Protein AF-0000000086521569 (afdb_homodimer)

pLDDT: mean 86.26, std 17.98, range [34.97, 98.69]

Nearest PDB structures (foldseek):
  2wdr-assembly1_D  TM=8.365E-01  e=6.524E-04  Escherichia coli
  2wu5-assembly1_H  TM=8.745E-01  e=1.865E-03  Escherichia coli
  7jz2-assembly1_D  TM=8.367E-01  e=1.669E-03  Escherichia coli K-12
  2ws3-assembly3_D  TM=8.325E-01  e=1.971E-03  Escherichia coli
  2wdq-assembly3_H  TM=8.349E-01  e=2.458E-03  Escherichia coli

Foldseek 3Di:
DPPPPPPPPCCPDPVVVVVVVLVVLLVVLVVVLVVLVVVVVVVVVVCVPPDPVVVLQVLLDPVNLVSQLSNLVSVLSNVLSVVLVVLVVPPDDPVVSVVVNVVSVVVSCVVSVVSNVVSVCSNVVD/DPPPPPPPPCVDDPVVVVVVVLVVLLVVLVVVLVVLVVVVVVVVVVCVPPDPVVVLVVLLDPVNLVSQLSNLVSVLSNVLSVVLVVLVVPPDDPVVSVVVNVVSNVVSCVVSVVSNVVSVCSNVVD

Organism: NCBI:txid111769

Secondary structure (DSSP, 8-state):
------GGG-----HHHHHHHHHHHHHHHHHHHHHHHHHHHHHHHHTTT--HHHHHHHHHSHHHHHHHHHHHHHHHHHHHHHHHHHHHHH--SHHHHHHHHHHHHHHHHHHHHHHHHHHHHHHHH-/-------S-----THHHHHHHHHHHHHHHHHHHHHHH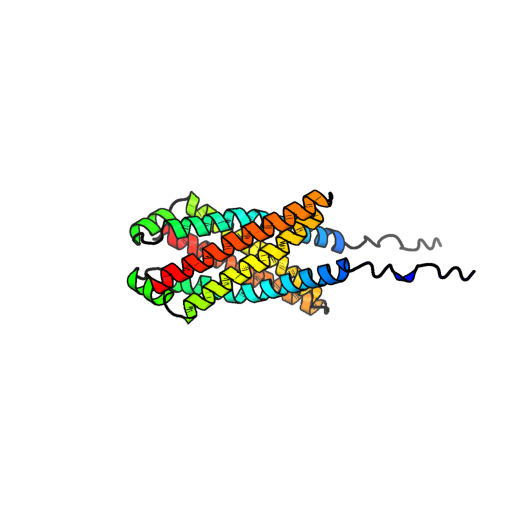HHHHHHHHHTTT--HHHHHHHHHSHHHHHHHHHHHHHHHHHHHHHHHHHHHHH--SHHHHHHHHHHHHHHHHHHHHHHHHHHHHHHHH-

Sequence (252 aa):
MSLLTPFKRASGLGTTSDGVKHWWMQRLTAIALIPLTFWVVFSVASHVGNDYATVAAWFAQPFTTTMLVLFVFTTFLHASQGLTVIIEDYMHHEGYKFTALIGMKLVLVLLGTSSVLSILRVAFTGMSLLTPFKRASGLGTTSDGVKHWWMQRLTAIALIPLTFWVVFSVASHVGNDYATVAAWFAQPFTTTMLVLFVFTTFLHASQGLTVIIEDYMHHEGYKFTALIGMKLVLVLLGTSSVLSILRVAFTG

Structure (mmCIF, N/CA/C/O backbone):
data_AF-0000000086521569-model_v1
#
loop_
_entity.id
_entity.type
_entity.pdbx_description
1 polymer 'Succinate dehydrogenase hydrophobic membrane anchor subunit'
#
loop_
_atom_site.group_PDB
_atom_site.id
_atom_site.type_symbol
_atom_site.label_atom_id
_atom_site.label_alt_id
_atom_site.label_comp_id
_atom_site.label_asym_id
_atom_site.label_entity_id
_atom_site.label_seq_id
_atom_site.pdbx_PDB_ins_code
_atom_site.Cartn_x
_atom_site.Cartn_y
_atom_site.Cartn_z
_atom_site.occupancy
_atom_site.B_iso_or_equiv
_atom_site.auth_seq_id
_atom_site.auth_comp_id
_atom_site.auth_asym_id
_atom_site.auth_atom_id
_atom_site.pdbx_PDB_model_num
ATOM 1 N N . MET A 1 1 ? -34.625 52.938 6.715 1 34.97 1 MET A N 1
ATOM 2 C CA . MET A 1 1 ? -33.781 52.281 5.727 1 34.97 1 MET A CA 1
ATOM 3 C C . MET A 1 1 ? -32.75 51.375 6.41 1 34.97 1 MET A C 1
ATOM 5 O O . MET A 1 1 ? -31.781 51.875 7.004 1 34.97 1 MET A O 1
ATOM 9 N N . SER A 1 2 ? -33.125 50.281 7.164 1 38.91 2 SER A N 1
ATOM 10 C CA . SER A 1 2 ? -32.406 49.344 8.016 1 38.91 2 SER A CA 1
ATOM 11 C C . SER A 1 2 ? -31.344 48.594 7.223 1 38.91 2 SER A C 1
ATOM 13 O O . SER A 1 2 ? -31.625 48.031 6.168 1 38.91 2 SER A O 1
ATOM 15 N N . LEU A 1 3 ? -30.125 49.125 7.176 1 41.06 3 LEU A N 1
ATOM 16 C CA . LEU A 1 3 ? -28.875 48.562 6.672 1 41.06 3 LEU A CA 1
ATOM 17 C C . LEU A 1 3 ? -28.625 47.156 7.242 1 41.06 3 LEU A C 1
ATOM 19 O O . LEU A 1 3 ? -28.188 47.031 8.383 1 41.06 3 LEU A O 1
ATOM 23 N N . LEU A 1 4 ? -29.641 46.25 7.234 1 42.94 4 LEU A N 1
ATOM 24 C CA . LEU A 1 4 ? -29.297 44.875 7.516 1 42.94 4 LEU A CA 1
ATOM 25 C C . LEU A 1 4 ? -28.078 44.438 6.688 1 42.94 4 LEU A C 1
ATOM 27 O O . LEU A 1 4 ? -28.094 44.562 5.461 1 42.94 4 LEU A O 1
ATOM 31 N N . THR A 1 5 ? -26.875 44.812 7.184 1 38.41 5 THR A N 1
ATOM 32 C CA . THR A 1 5 ? -25.609 44.344 6.629 1 38.41 5 THR A CA 1
ATOM 33 C C . THR A 1 5 ? -25.656 42.844 6.344 1 38.41 5 THR A C 1
ATOM 35 O O . THR A 1 5 ? -26.234 42.094 7.117 1 38.41 5 THR A O 1
ATOM 38 N N . PRO A 1 6 ? -25.766 42.406 5.074 1 42.97 6 PRO A N 1
ATOM 39 C CA . PRO A 1 6 ? -25.688 41.031 4.586 1 42.97 6 PRO A CA 1
ATOM 40 C C . PRO A 1 6 ? -24.578 40.219 5.246 1 42.97 6 PRO A C 1
ATOM 42 O O . PRO A 1 6 ? -24.109 39.25 4.68 1 42.97 6 PRO A O 1
ATOM 45 N N . PHE A 1 7 ? -24.203 40.5 6.473 1 40.25 7 PHE A N 1
ATOM 46 C CA . PHE A 1 7 ? -23.125 39.688 7.012 1 40.25 7 PHE A CA 1
ATOM 47 C C . PHE A 1 7 ? -23.484 38.219 6.93 1 40.25 7 PHE A C 1
ATOM 49 O O . PHE A 1 7 ? -22.719 37.344 7.387 1 40.25 7 PHE A O 1
ATOM 56 N N . LYS A 1 8 ? -24.734 37.906 6.883 1 40.41 8 LYS A N 1
ATOM 57 C CA . LYS A 1 8 ? -25.047 36.531 7.191 1 40.41 8 LYS A CA 1
ATOM 58 C C . LYS A 1 8 ? -24.344 35.594 6.23 1 40.41 8 LYS A C 1
ATOM 60 O O . LYS A 1 8 ? -24.125 34.406 6.547 1 40.41 8 LYS A O 1
ATOM 65 N N . ARG A 1 9 ? -24.281 35.906 5.02 1 40.56 9 ARG A N 1
ATOM 66 C CA . ARG A 1 9 ? -24.109 34.781 4.109 1 40.56 9 ARG A CA 1
ATOM 67 C C . ARG A 1 9 ? -22.719 34.156 4.23 1 40.56 9 ARG A C 1
ATOM 69 O O . ARG A 1 9 ? -22.312 33.344 3.393 1 40.56 9 ARG A O 1
ATOM 76 N N . ALA A 1 10 ? -21.844 34.719 5 1 40.28 10 ALA A N 1
ATOM 77 C CA . ALA A 1 10 ? -20.578 34 4.953 1 40.28 10 ALA A CA 1
ATOM 78 C C . ALA A 1 10 ? -20.766 32.562 5.41 1 40.28 10 ALA A C 1
ATOM 80 O O . ALA A 1 10 ? -20.688 32.25 6.602 1 40.28 10 ALA A O 1
ATOM 81 N N . SER A 1 11 ? -21.891 31.922 5.297 1 42.75 11 SER A N 1
ATOM 82 C CA . SER A 1 11 ? -21.922 30.484 5.547 1 42.75 11 SER A CA 1
ATOM 83 C C . SER A 1 11 ? -20.672 29.797 5.008 1 42.75 11 SER A C 1
ATOM 85 O O . SER A 1 11 ? -20.719 29.125 3.975 1 42.75 11 SER A O 1
ATOM 87 N N . GLY A 1 12 ? -19.688 30.453 4.648 1 37.66 12 GLY A N 1
ATOM 88 C CA . GLY A 1 12 ? -18.438 30.156 3.955 1 37.66 12 GLY A CA 1
ATOM 89 C C . GLY A 1 12 ? -17.875 28.781 4.266 1 37.66 12 GLY A C 1
ATOM 90 O O . GLY A 1 12 ? -17.562 28.016 3.355 1 37.66 12 GLY A O 1
ATOM 91 N N . LEU A 1 13 ? -17.031 28.359 5.387 1 41.97 13 LEU A N 1
ATOM 92 C CA . LEU A 1 13 ? -15.812 27.578 5.305 1 41.97 13 LEU A CA 1
ATOM 93 C C . LEU A 1 13 ? -16.109 26.078 5.32 1 41.97 13 LEU A C 1
ATOM 95 O O . LEU A 1 13 ? -16.312 25.5 6.391 1 41.97 13 LEU A O 1
ATOM 99 N N . GLY A 1 14 ? -16.906 25.375 4.754 1 46.91 14 GLY A N 1
ATOM 100 C CA . GLY A 1 14 ? -16.984 24.047 4.176 1 46.91 14 GLY A CA 1
ATOM 101 C C . GLY A 1 14 ? -15.641 23.375 4.004 1 46.91 14 GLY A C 1
ATOM 102 O O . GLY A 1 14 ? -15.562 22.156 3.793 1 46.91 14 GLY A O 1
ATOM 103 N N . THR A 1 15 ? -14.672 24.125 3.641 1 53.38 15 THR A N 1
ATOM 104 C CA . THR A 1 15 ? -13.305 23.656 3.402 1 53.38 15 THR A CA 1
ATOM 105 C C . THR A 1 15 ? -12.75 22.953 4.637 1 53.38 15 THR A C 1
ATOM 107 O O . THR A 1 15 ? -12.094 21.922 4.52 1 53.38 15 THR A O 1
ATOM 110 N N . THR A 1 16 ? -13.195 23.469 5.863 1 61.12 16 THR A N 1
ATOM 111 C CA . THR A 1 16 ? -12.656 22.859 7.074 1 61.12 16 THR A CA 1
ATOM 112 C C . THR A 1 16 ? -13.258 21.484 7.301 1 61.12 16 THR A C 1
ATOM 114 O O . THR A 1 16 ? -12.547 20.531 7.648 1 61.12 16 THR A O 1
ATOM 117 N N . SER A 1 17 ? -14.594 21.391 7.062 1 68.12 17 SER A N 1
ATOM 118 C CA . SER A 1 17 ? -15.234 20.109 7.293 1 68.12 17 SER A CA 1
ATOM 119 C C . SER A 1 17 ? -14.742 19.062 6.293 1 68.12 17 SER A C 1
ATOM 121 O O . SER A 1 17 ? -14.516 17.906 6.656 1 68.12 17 SER A O 1
ATOM 123 N N . ASP A 1 18 ? -14.625 19.531 5.051 1 71.31 18 ASP A N 1
ATOM 124 C CA . ASP A 1 18 ? -14.148 18.625 4.016 1 71.31 18 ASP A CA 1
ATOM 125 C C . ASP A 1 18 ? -12.727 18.156 4.305 1 71.31 18 ASP A C 1
ATOM 127 O O . ASP A 1 18 ? -12.383 17 4.082 1 71.31 18 ASP A O 1
ATOM 131 N N . GLY A 1 19 ? -11.977 19.047 4.828 1 72.5 19 GLY A N 1
ATOM 132 C CA . GLY A 1 19 ? -10.617 18.703 5.199 1 72.5 19 GLY A CA 1
ATOM 133 C C . GLY A 1 19 ? -10.547 17.688 6.316 1 72.5 19 GLY A C 1
ATOM 134 O O . GLY A 1 19 ? -9.789 16.719 6.234 1 72.5 19 GLY A O 1
ATOM 135 N N . VAL A 1 20 ? -11.406 17.953 7.328 1 73.69 20 VAL A N 1
ATOM 136 C CA . VAL A 1 20 ? -11.453 17.031 8.469 1 73.69 20 VAL A CA 1
ATOM 137 C C . VAL A 1 20 ? -11.914 15.656 8.008 1 73.69 20 VAL A C 1
ATOM 139 O O . VAL A 1 20 ? -11.383 14.633 8.445 1 73.69 20 VAL A O 1
ATOM 142 N N . LYS A 1 21 ? -12.789 15.656 7.098 1 78.44 21 LYS A N 1
ATOM 143 C CA . LYS A 1 21 ? -13.297 14.391 6.582 1 78.44 21 LYS A CA 1
ATOM 144 C C . LYS A 1 21 ? -12.219 13.641 5.809 1 78.44 21 LYS A C 1
ATOM 146 O O . LYS A 1 21 ? -12.078 12.422 5.949 1 78.44 21 LYS A O 1
ATOM 151 N N . HIS A 1 22 ? -11.438 14.328 5.086 1 83.31 22 HIS A N 1
ATOM 152 C CA . HIS A 1 22 ? -10.367 13.688 4.332 1 83.31 22 HIS A CA 1
ATOM 153 C C . HIS A 1 22 ? -9.305 13.117 5.262 1 83.31 22 HIS A C 1
ATOM 155 O O . HIS A 1 22 ? -8.828 12 5.055 1 83.31 22 HIS A O 1
ATOM 161 N N . TRP A 1 23 ? -9.125 13.914 6.25 1 85.06 23 TRP A N 1
ATOM 162 C CA . TRP A 1 23 ? -8.117 13.508 7.219 1 85.06 23 TRP A CA 1
ATOM 163 C C . TRP A 1 23 ? -8.523 12.211 7.918 1 85.06 23 TRP A C 1
ATOM 165 O O . TRP A 1 23 ? -7.738 11.258 7.98 1 85.06 23 TRP A O 1
ATOM 175 N N . TRP A 1 24 ? -9.695 12.164 8.391 1 89.06 24 TRP A N 1
ATOM 176 C CA . TRP A 1 24 ? -10.141 10.992 9.133 1 89.06 24 TRP A CA 1
ATOM 177 C C . TRP A 1 24 ? -10.25 9.781 8.219 1 89.06 24 TRP A C 1
ATOM 179 O O . TRP A 1 24 ? -9.938 8.656 8.625 1 89.06 24 TRP A O 1
ATOM 189 N N . MET A 1 25 ? -10.688 9.93 7 1 91.5 25 MET A N 1
ATOM 190 C CA . MET A 1 25 ? -10.836 8.828 6.062 1 91.5 25 MET A CA 1
ATOM 191 C C . MET A 1 25 ? -9.484 8.234 5.699 1 91.5 25 MET A C 1
ATOM 193 O O . MET A 1 25 ? -9.352 7.016 5.539 1 91.5 25 MET A O 1
ATOM 197 N N . GLN A 1 26 ? -8.547 9.062 5.551 1 93.06 26 GLN A N 1
ATOM 198 C CA . GLN A 1 26 ? -7.207 8.57 5.25 1 93.06 26 GLN A CA 1
ATOM 199 C C . GLN A 1 26 ? -6.676 7.699 6.387 1 93.06 26 GLN A C 1
ATOM 201 O O . GLN A 1 26 ? -6.102 6.633 6.141 1 93.06 26 GLN A O 1
ATOM 206 N N . ARG A 1 27 ? -6.93 8.094 7.578 1 92.88 27 ARG A N 1
ATOM 207 C CA . ARG A 1 27 ? -6.5 7.309 8.734 1 92.88 27 ARG A CA 1
ATOM 208 C C . ARG A 1 27 ? -7.277 6 8.82 1 92.88 27 ARG A C 1
ATOM 210 O O . ARG A 1 27 ? -6.703 4.945 9.102 1 92.88 27 ARG A O 1
ATOM 217 N N . LEU A 1 28 ? -8.57 6.129 8.555 1 95.31 28 LEU A N 1
ATOM 218 C CA . LEU A 1 28 ? -9.414 4.941 8.625 1 95.31 28 LEU A CA 1
ATOM 219 C C . LEU A 1 28 ? -8.977 3.904 7.598 1 95.31 28 LEU A C 1
ATOM 221 O O . LEU A 1 28 ? -8.844 2.723 7.922 1 95.31 28 LEU A O 1
ATOM 225 N N . THR A 1 29 ? -8.688 4.262 6.395 1 96.94 29 THR A N 1
ATOM 226 C CA . THR A 1 29 ? -8.273 3.322 5.355 1 96.94 29 THR A CA 1
ATOM 227 C C . THR A 1 29 ? -6.875 2.785 5.641 1 96.94 29 THR A C 1
ATOM 229 O O . THR A 1 29 ? -6.586 1.619 5.363 1 96.94 29 THR A O 1
ATOM 232 N N . ALA A 1 30 ? -6.098 3.635 6.215 1 96.5 30 ALA A N 1
ATOM 233 C CA . ALA A 1 30 ? -4.773 3.166 6.609 1 96.5 30 ALA A CA 1
ATOM 234 C C . ALA A 1 30 ? -4.871 2.049 7.645 1 96.5 30 ALA A C 1
ATOM 236 O O . ALA A 1 30 ? -4.184 1.031 7.531 1 96.5 30 ALA A O 1
ATOM 237 N N . ILE A 1 31 ? -5.707 2.199 8.594 1 95 31 ILE A N 1
ATOM 238 C CA . ILE A 1 31 ? -5.895 1.21 9.648 1 95 31 ILE A CA 1
ATOM 239 C C . ILE A 1 31 ? -6.465 -0.076 9.055 1 95 31 ILE A C 1
ATOM 241 O O . ILE A 1 31 ? -6.051 -1.176 9.43 1 95 31 ILE A O 1
ATOM 245 N N . ALA A 1 32 ? -7.355 0.089 8.195 1 97.56 32 ALA A N 1
ATOM 246 C CA . ALA A 1 32 ? -7.945 -1.077 7.539 1 97.56 32 ALA A CA 1
ATOM 247 C C . ALA A 1 32 ? -6.918 -1.802 6.68 1 97.56 32 ALA A C 1
ATOM 249 O O . ALA A 1 32 ? -6.93 -3.031 6.586 1 97.56 32 ALA A O 1
ATOM 250 N N . LEU A 1 33 ? -6.02 -1.089 6.094 1 98.19 33 LEU A N 1
ATOM 251 C CA . LEU A 1 33 ? -5.059 -1.665 5.156 1 98.19 33 LEU A CA 1
ATOM 252 C C . LEU A 1 33 ? -4 -2.477 5.898 1 98.19 33 LEU A C 1
ATOM 254 O O . LEU A 1 33 ? -3.389 -3.379 5.32 1 98.19 33 LEU A O 1
ATOM 258 N N . ILE A 1 34 ? -3.826 -2.264 7.164 1 95.75 34 ILE A N 1
ATOM 259 C CA . ILE A 1 34 ? -2.801 -2.98 7.914 1 95.75 34 ILE A CA 1
ATOM 260 C C . ILE A 1 34 ? -3.152 -4.465 7.977 1 95.75 34 ILE A C 1
ATOM 262 O O . ILE A 1 34 ? -2.416 -5.305 7.453 1 95.75 34 ILE A O 1
ATOM 266 N N . PRO A 1 35 ? -4.293 -4.832 8.531 1 96.88 35 PRO A N 1
ATOM 267 C CA . PRO A 1 35 ? -4.609 -6.262 8.578 1 96.88 35 PRO A CA 1
ATOM 268 C C . PRO A 1 35 ? -4.828 -6.859 7.191 1 96.88 35 PRO A C 1
ATOM 270 O O . PRO A 1 35 ? -4.504 -8.031 6.961 1 96.88 35 PRO A O 1
ATOM 273 N N . LEU A 1 36 ? -5.344 -6.105 6.25 1 98.38 36 LEU A N 1
ATOM 274 C CA . LEU A 1 36 ? -5.559 -6.605 4.895 1 98.38 36 LEU A CA 1
ATOM 275 C C . LEU A 1 36 ? -4.234 -6.922 4.215 1 98.38 36 LEU A C 1
ATOM 277 O O . LEU A 1 36 ? -4.094 -7.965 3.57 1 98.38 36 LEU A O 1
ATOM 281 N N . THR A 1 37 ? -3.289 -6.039 4.363 1 96.62 37 THR A N 1
ATOM 282 C CA . THR A 1 37 ? -1.98 -6.25 3.758 1 96.62 37 THR A CA 1
ATOM 283 C C . THR A 1 37 ? -1.286 -7.461 4.375 1 96.62 37 THR A C 1
ATOM 285 O O . THR A 1 37 ? -0.729 -8.297 3.658 1 96.62 37 THR A O 1
ATOM 288 N N . PHE A 1 38 ? -1.352 -7.598 5.645 1 95.25 38 PHE A N 1
ATOM 289 C CA . PHE A 1 38 ? -0.756 -8.75 6.305 1 95.25 38 PHE A CA 1
ATOM 290 C C . PHE A 1 38 ? -1.417 -10.047 5.84 1 95.25 38 PHE A C 1
ATOM 292 O O . PHE A 1 38 ? -0.737 -11.047 5.605 1 95.25 38 PHE A O 1
ATOM 299 N N . TRP A 1 39 ? -2.703 -9.992 5.762 1 97.56 39 TRP A N 1
ATOM 300 C CA . TRP A 1 39 ? -3.408 -11.18 5.289 1 97.56 39 TRP A CA 1
ATOM 301 C C . TRP A 1 39 ? -2.951 -11.555 3.885 1 97.56 39 TRP A C 1
ATOM 303 O O . TRP A 1 39 ? -2.688 -12.727 3.605 1 97.56 39 TRP A O 1
ATOM 313 N N . VAL A 1 40 ? -2.832 -10.594 2.992 1 95.38 40 VAL A N 1
ATOM 314 C CA . VAL A 1 40 ? -2.43 -10.859 1.615 1 95.38 40 VAL A CA 1
ATOM 315 C C . VAL A 1 40 ? -1.01 -11.422 1.59 1 95.38 40 VAL A C 1
ATOM 317 O O . VAL A 1 40 ? -0.751 -12.445 0.948 1 95.38 40 VAL A O 1
ATOM 320 N N . VAL A 1 41 ? -0.115 -10.812 2.33 1 90.44 41 VAL A N 1
ATOM 321 C CA . VAL A 1 41 ? 1.288 -11.211 2.328 1 90.44 41 VAL A CA 1
ATOM 322 C C . VAL A 1 41 ? 1.424 -12.625 2.883 1 90.44 41 VAL A C 1
ATOM 324 O O . VAL A 1 41 ? 2.076 -13.477 2.275 1 90.44 41 VAL A O 1
ATOM 327 N N . PHE A 1 42 ? 0.765 -12.891 3.975 1 92.12 42 PHE A N 1
ATOM 328 C CA . PHE A 1 42 ? 0.86 -14.211 4.594 1 92.12 42 PHE A CA 1
ATOM 329 C C . PHE A 1 42 ? 0.184 -15.266 3.727 1 92.12 42 PHE A C 1
ATOM 331 O O . PHE A 1 42 ? 0.674 -16.391 3.613 1 92.12 42 PHE A O 1
ATOM 338 N N . SER A 1 43 ? -0.887 -14.945 3.146 1 93.94 43 SER A N 1
ATOM 339 C CA . SER A 1 43 ? -1.59 -15.883 2.273 1 93.94 43 SER A CA 1
ATOM 340 C C . SER A 1 43 ? -0.741 -16.25 1.061 1 93.94 43 SER A C 1
ATOM 342 O O . SER A 1 43 ? -0.619 -17.422 0.716 1 93.94 43 SER A O 1
ATOM 344 N N . VAL A 1 44 ? -0.137 -15.242 0.473 1 86.06 44 VAL A N 1
ATOM 345 C CA . VAL A 1 44 ? 0.705 -15.492 -0.691 1 86.06 44 VAL A CA 1
ATOM 346 C C . VAL A 1 44 ? 1.925 -16.312 -0.279 1 86.06 44 VAL A C 1
ATOM 348 O O . VAL A 1 44 ? 2.277 -17.297 -0.944 1 86.06 44 VAL A O 1
ATOM 351 N N . ALA A 1 45 ? 2.482 -15.953 0.862 1 83.81 45 ALA A N 1
ATOM 352 C CA . ALA A 1 45 ? 3.652 -16.672 1.354 1 83.81 45 ALA A CA 1
ATOM 353 C C . ALA A 1 45 ? 3.312 -18.141 1.645 1 83.81 45 ALA A C 1
ATOM 355 O O . ALA A 1 45 ? 4.113 -19.031 1.373 1 83.81 45 ALA A O 1
ATOM 356 N N . SER A 1 46 ? 2.166 -18.375 2.098 1 90.69 46 SER A N 1
ATOM 357 C CA . SER A 1 46 ? 1.76 -19.719 2.488 1 90.69 46 SER A CA 1
ATOM 358 C C . SER A 1 46 ? 1.472 -20.594 1.269 1 90.69 46 SER A C 1
ATOM 360 O O . SER A 1 46 ? 1.376 -21.812 1.379 1 90.69 46 SER A O 1
ATOM 362 N N . HIS A 1 47 ? 1.394 -19.969 0.154 1 86.88 47 HIS A N 1
ATOM 363 C CA . HIS A 1 47 ? 1.052 -20.75 -1.037 1 86.88 47 HIS A CA 1
ATOM 364 C C . HIS A 1 47 ? 2.234 -20.828 -1.995 1 86.88 47 HIS A C 1
ATOM 366 O O . HIS A 1 47 ? 2.094 -21.312 -3.121 1 86.88 47 HIS A O 1
ATOM 372 N N . VAL A 1 48 ? 3.328 -20.297 -1.513 1 76.19 48 VAL A N 1
ATOM 373 C CA . VAL A 1 48 ? 4.535 -20.422 -2.322 1 76.19 48 VAL A CA 1
ATOM 374 C C . VAL A 1 48 ? 4.871 -21.906 -2.51 1 76.19 48 VAL A C 1
ATOM 376 O O . VAL A 1 48 ? 4.875 -22.672 -1.546 1 76.19 48 VAL A O 1
ATOM 379 N N . GLY A 1 49 ? 5.059 -22.344 -3.783 1 77.12 49 GLY A N 1
ATOM 380 C CA . GLY A 1 49 ? 5.418 -23.719 -4.062 1 77.12 49 GLY A CA 1
ATOM 381 C C . GLY A 1 49 ? 4.227 -24.594 -4.438 1 77.12 49 GLY A C 1
ATOM 382 O O . GLY A 1 49 ? 4.395 -25.703 -4.922 1 77.12 49 GLY A O 1
ATOM 383 N N . ASN A 1 50 ? 3.051 -24.062 -4.082 1 83.88 50 ASN A N 1
ATOM 384 C CA . ASN A 1 50 ? 1.861 -24.797 -4.477 1 83.88 50 ASN A CA 1
ATOM 385 C C . ASN A 1 50 ? 1.676 -24.797 -5.992 1 83.88 50 ASN A C 1
ATOM 387 O O . ASN A 1 50 ? 2.193 -23.922 -6.684 1 83.88 50 ASN A O 1
ATOM 391 N N . ASP A 1 51 ? 1.075 -25.859 -6.504 1 84.31 51 ASP A N 1
ATOM 392 C CA . ASP A 1 51 ? 0.801 -25.922 -7.938 1 84.31 51 ASP A CA 1
ATOM 393 C C . ASP A 1 51 ? -0.342 -24.984 -8.312 1 84.31 51 ASP A C 1
ATOM 395 O O . ASP A 1 51 ? -1.024 -24.438 -7.441 1 84.31 51 ASP A O 1
ATOM 399 N N . TYR A 1 52 ? -0.474 -24.734 -9.57 1 82.12 52 TYR A N 1
ATOM 400 C CA . TYR A 1 52 ? -1.454 -23.781 -10.102 1 82.12 52 TYR A CA 1
ATOM 401 C C . TYR A 1 52 ? -2.863 -24.156 -9.656 1 82.12 52 TYR A C 1
ATOM 403 O O . TYR A 1 52 ? -3.643 -23.281 -9.258 1 82.12 52 TYR A O 1
ATOM 411 N N . ALA A 1 53 ? -3.158 -25.484 -9.719 1 86.12 53 ALA A N 1
ATOM 412 C CA . ALA A 1 53 ? -4.508 -25.922 -9.383 1 86.12 53 ALA A CA 1
ATOM 413 C C . ALA A 1 53 ? -4.848 -25.578 -7.93 1 86.12 53 ALA A C 1
ATOM 415 O O . ALA A 1 53 ? -5.953 -25.125 -7.637 1 86.12 53 ALA A O 1
ATOM 416 N N . THR A 1 54 ? -3.984 -25.75 -7.02 1 90.38 54 THR A N 1
ATOM 417 C CA . THR A 1 54 ? -4.172 -25.453 -5.602 1 90.38 54 THR A CA 1
ATOM 418 C C . THR A 1 54 ? -4.371 -23.969 -5.379 1 90.38 54 THR A C 1
ATOM 420 O O . THR A 1 54 ? -5.289 -23.547 -4.664 1 90.38 54 THR A O 1
ATOM 423 N N . VAL A 1 55 ? -3.564 -23.203 -6.043 1 86.81 55 VAL A N 1
ATOM 424 C CA . VAL A 1 55 ? -3.641 -21.75 -5.879 1 86.81 55 VAL A CA 1
ATOM 425 C C . VAL A 1 55 ? -4.938 -21.234 -6.488 1 86.81 55 VAL A C 1
ATOM 427 O O . VAL A 1 55 ? -5.594 -20.359 -5.918 1 86.81 55 VAL A O 1
ATOM 430 N N . ALA A 1 56 ? -5.238 -21.766 -7.605 1 87 56 ALA A N 1
ATOM 431 C CA . ALA A 1 56 ? -6.473 -21.359 -8.266 1 87 56 ALA A CA 1
ATOM 432 C C . ALA A 1 56 ? -7.691 -21.688 -7.41 1 87 56 ALA A C 1
ATOM 434 O O . ALA A 1 56 ? -8.633 -20.891 -7.324 1 87 56 ALA A O 1
ATOM 435 N N . ALA A 1 57 ? -7.691 -22.812 -6.805 1 92.62 57 ALA A N 1
ATOM 436 C CA . ALA A 1 57 ? -8.789 -23.219 -5.934 1 92.62 57 ALA A CA 1
ATOM 437 C C . ALA A 1 57 ? -8.891 -22.297 -4.723 1 92.62 57 ALA A C 1
ATOM 439 O O . ALA A 1 57 ? -9.992 -21.922 -4.305 1 92.62 57 ALA A O 1
ATOM 440 N N . TRP A 1 58 ? -7.805 -21.922 -4.199 1 93.31 58 TRP A N 1
ATOM 441 C CA . TRP A 1 58 ? -7.758 -21 -3.074 1 93.31 58 TRP A CA 1
ATOM 442 C C . TRP A 1 58 ? -8.305 -19.625 -3.475 1 93.31 58 TRP A C 1
ATOM 444 O O . TRP A 1 58 ? -9.094 -19.031 -2.738 1 93.31 58 TRP A O 1
ATOM 454 N N . PHE A 1 59 ? -7.879 -19.203 -4.648 1 91.88 59 PHE A N 1
ATOM 455 C CA . PHE A 1 59 ? -8.281 -17.891 -5.172 1 91.88 59 PHE A CA 1
ATOM 456 C C . PHE A 1 59 ? -9.789 -17.844 -5.402 1 91.88 59 PHE A C 1
ATOM 458 O O . PHE A 1 59 ? -10.406 -16.797 -5.258 1 91.88 59 PHE A O 1
ATOM 465 N N . ALA A 1 60 ? -10.367 -18.953 -5.684 1 93.62 60 ALA A N 1
ATOM 466 C CA . ALA A 1 60 ? -11.781 -19.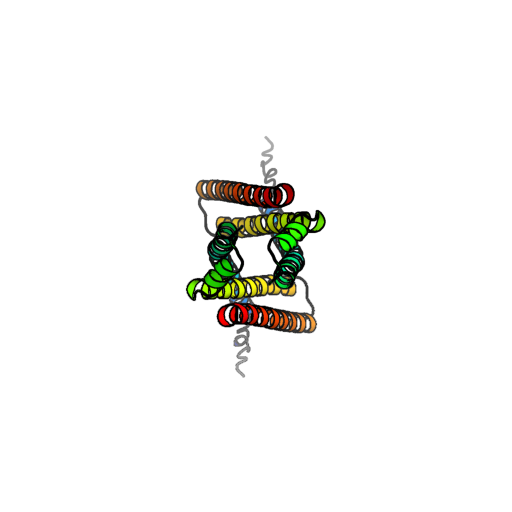016 -6.051 1 93.62 60 ALA A CA 1
ATOM 467 C C . ALA A 1 60 ? -12.672 -19.047 -4.812 1 93.62 60 ALA A C 1
ATOM 469 O O . ALA A 1 60 ? -13.891 -18.891 -4.91 1 93.62 60 ALA A O 1
ATOM 470 N N . GLN A 1 61 ? -12.125 -19.203 -3.688 1 96.62 61 GLN A N 1
ATOM 471 C CA . GLN A 1 61 ? -12.922 -19.203 -2.463 1 96.62 61 GLN A CA 1
ATOM 472 C C . GLN A 1 61 ? -13.547 -17.844 -2.211 1 96.62 61 GLN A C 1
ATOM 474 O O . GLN A 1 61 ? -12.883 -16.812 -2.381 1 96.62 61 GLN A O 1
ATOM 479 N N . PRO A 1 62 ? -14.844 -17.781 -1.81 1 96.75 62 PRO A N 1
ATOM 480 C CA . PRO A 1 62 ? -15.523 -16.5 -1.584 1 96.75 62 PRO A CA 1
ATOM 481 C C . PRO A 1 62 ? -14.805 -15.625 -0.557 1 96.75 62 PRO A C 1
ATOM 483 O O . PRO A 1 62 ? -14.75 -14.406 -0.714 1 96.75 62 PRO A O 1
ATOM 486 N N . PHE A 1 63 ? -14.328 -16.219 0.46 1 98.19 63 PHE A N 1
ATOM 487 C CA . PHE A 1 63 ? -13.617 -15.445 1.468 1 98.19 63 PHE A CA 1
ATOM 488 C C . PHE A 1 63 ? -12.383 -14.781 0.865 1 98.19 63 PHE A C 1
ATOM 490 O O . PHE A 1 63 ? -12.156 -13.586 1.064 1 98.19 63 PHE A O 1
ATOM 497 N N . THR A 1 64 ? -11.617 -15.555 0.1 1 97.81 64 THR A N 1
ATOM 498 C CA . THR A 1 64 ? -10.391 -15.047 -0.508 1 97.81 64 THR A CA 1
ATOM 499 C C . THR A 1 64 ? -10.703 -13.914 -1.484 1 97.81 64 THR A C 1
ATOM 501 O O . THR A 1 64 ? -10.094 -12.844 -1.417 1 97.81 64 THR A O 1
ATOM 504 N N . THR A 1 65 ? -11.633 -14.117 -2.336 1 97.06 65 THR A N 1
ATOM 505 C CA . THR A 1 65 ? -11.992 -13.117 -3.336 1 97.06 65 THR A CA 1
ATOM 506 C C . THR A 1 65 ? -12.508 -11.844 -2.666 1 97.06 65 THR A C 1
ATOM 508 O O . THR A 1 65 ? -12.148 -10.734 -3.072 1 97.06 65 THR A O 1
ATOM 511 N N . THR A 1 66 ? -13.281 -12.016 -1.634 1 98.25 66 THR A N 1
ATOM 512 C CA . THR A 1 66 ? -13.805 -10.867 -0.904 1 98.25 66 THR A CA 1
ATOM 513 C C . THR A 1 66 ? -12.672 -10.07 -0.263 1 98.25 66 THR A C 1
ATOM 515 O O . THR A 1 66 ? -12.633 -8.844 -0.365 1 98.25 66 THR A O 1
ATOM 518 N N . MET A 1 67 ? -11.812 -10.773 0.372 1 98.5 67 MET A N 1
ATOM 519 C CA . MET A 1 67 ? -10.688 -10.109 1.029 1 98.5 67 MET A CA 1
ATOM 520 C C . MET A 1 67 ? -9.82 -9.375 0.014 1 98.5 67 MET A C 1
ATOM 522 O O . MET A 1 67 ? -9.359 -8.258 0.276 1 98.5 67 MET A O 1
ATOM 526 N N . LEU A 1 68 ? -9.609 -9.953 -1.118 1 97.69 68 LEU A N 1
ATOM 527 C CA . LEU A 1 68 ? -8.797 -9.32 -2.16 1 97.69 68 LEU A CA 1
ATOM 528 C C . LEU A 1 68 ? -9.508 -8.094 -2.725 1 97.69 68 LEU A C 1
ATOM 530 O O . LEU A 1 68 ? -8.867 -7.066 -2.977 1 97.69 68 LEU A O 1
ATOM 534 N N . VAL A 1 69 ? -10.766 -8.172 -2.912 1 98.12 69 VAL A N 1
ATOM 535 C CA . VAL A 1 69 ? -11.539 -7.039 -3.406 1 98.12 69 VAL A CA 1
ATOM 536 C C . VAL A 1 69 ? -11.508 -5.91 -2.379 1 98.12 69 VAL A C 1
ATOM 538 O O . VAL A 1 69 ? -11.328 -4.742 -2.734 1 98.12 69 VAL A O 1
ATOM 541 N N . LEU A 1 70 ? -11.664 -6.262 -1.134 1 98.69 70 LEU A N 1
ATOM 542 C CA . LEU A 1 70 ? -11.594 -5.266 -0.073 1 98.69 70 LEU A CA 1
ATOM 543 C C . LEU A 1 70 ? -10.219 -4.602 -0.042 1 98.69 70 LEU A C 1
ATOM 545 O O . LEU A 1 70 ? -10.117 -3.389 0.165 1 98.69 70 LEU A O 1
ATOM 549 N N . PHE A 1 71 ? -9.227 -5.363 -0.209 1 98.62 71 PHE A N 1
ATOM 550 C CA . PHE A 1 71 ? -7.863 -4.84 -0.227 1 98.62 71 PHE A CA 1
ATOM 551 C C . PHE A 1 71 ? -7.688 -3.832 -1.354 1 98.62 71 PHE A C 1
ATOM 553 O O . PHE A 1 71 ? -7.184 -2.729 -1.134 1 98.62 71 PHE A O 1
ATOM 560 N N . VAL A 1 72 ? -8.117 -4.168 -2.506 1 97.56 72 VAL A N 1
ATOM 561 C CA . VAL A 1 72 ? -7.969 -3.312 -3.68 1 97.56 72 VAL A CA 1
ATOM 562 C C . VAL A 1 72 ? -8.805 -2.047 -3.51 1 97.56 72 VAL A C 1
ATOM 564 O O . VAL A 1 72 ? -8.312 -0.937 -3.73 1 97.56 72 VAL A O 1
ATOM 567 N N . PHE A 1 73 ? -10.031 -2.217 -3.117 1 98 73 PHE A N 1
ATOM 568 C CA . PHE A 1 73 ? -10.93 -1.084 -2.924 1 98 73 PHE A CA 1
ATOM 569 C C . PHE A 1 73 ? -10.359 -0.111 -1.9 1 98 73 PHE A C 1
ATOM 571 O O . PHE A 1 73 ? -10.289 1.094 -2.152 1 98 73 PHE A O 1
ATOM 578 N N . THR A 1 74 ? -9.898 -0.595 -0.788 1 98.5 74 THR A N 1
ATOM 579 C CA . THR A 1 74 ? -9.359 0.231 0.287 1 98.5 74 THR A CA 1
ATOM 580 C C . THR A 1 74 ? -8.062 0.906 -0.15 1 98.5 7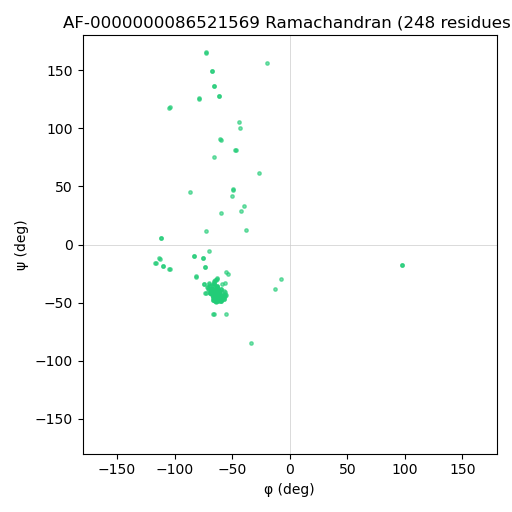4 THR A C 1
ATOM 582 O O . THR A 1 74 ? -7.805 2.059 0.205 1 98.5 74 THR A O 1
ATOM 585 N N . THR A 1 75 ? -7.262 0.166 -0.883 1 98 75 THR A N 1
ATOM 586 C CA . THR A 1 75 ? -6.012 0.729 -1.382 1 98 75 THR A CA 1
ATOM 587 C C . THR A 1 75 ? -6.281 1.94 -2.27 1 98 75 THR A C 1
ATOM 589 O O . THR A 1 75 ? -5.664 2.994 -2.096 1 98 75 THR A O 1
ATOM 592 N N . PHE A 1 76 ? -7.27 1.862 -3.156 1 98.06 76 PHE A N 1
ATOM 593 C CA . PHE A 1 76 ? -7.551 2.957 -4.078 1 98.06 76 PHE A CA 1
ATOM 594 C C . PHE A 1 76 ? -8.234 4.109 -3.354 1 98.06 76 PHE A C 1
ATOM 596 O O . PHE A 1 76 ? -8.023 5.277 -3.695 1 98.06 76 PHE A O 1
ATOM 603 N N . LEU A 1 77 ? -9.039 3.758 -2.375 1 97.5 77 LEU A N 1
ATOM 604 C CA . LEU A 1 77 ? -9.609 4.82 -1.553 1 97.5 77 LEU A CA 1
ATOM 605 C C . LEU A 1 77 ? -8.516 5.555 -0.784 1 97.5 77 LEU A C 1
ATOM 607 O O . LEU A 1 77 ? -8.523 6.785 -0.712 1 97.5 77 LEU A O 1
ATOM 611 N N . HIS A 1 78 ? -7.617 4.844 -0.178 1 97.69 78 HIS A N 1
ATOM 612 C CA . HIS A 1 78 ? -6.48 5.426 0.526 1 97.69 78 HIS A CA 1
ATOM 613 C C . HIS A 1 78 ? -5.656 6.316 -0.4 1 97.69 78 HIS A C 1
ATOM 615 O O . HIS A 1 78 ? -5.301 7.438 -0.036 1 97.69 78 HIS A O 1
ATOM 621 N N . ALA A 1 79 ? -5.348 5.824 -1.609 1 97.5 79 ALA A N 1
ATOM 622 C CA . ALA A 1 79 ? -4.586 6.586 -2.596 1 97.5 79 ALA A CA 1
ATOM 623 C C . ALA A 1 79 ? -5.32 7.867 -2.986 1 97.5 79 ALA A C 1
ATOM 625 O O . ALA A 1 79 ? -4.703 8.922 -3.123 1 97.5 79 ALA A O 1
ATOM 626 N N . SER A 1 80 ? -6.594 7.742 -3.172 1 97 80 SER A N 1
ATOM 627 C CA . SER A 1 80 ? -7.398 8.898 -3.553 1 97 80 SER A CA 1
ATOM 628 C C . SER A 1 80 ? -7.281 10.016 -2.52 1 97 80 SER A C 1
ATOM 630 O O . SER A 1 80 ? -7.121 11.18 -2.879 1 97 80 SER A O 1
ATOM 632 N N . GLN A 1 81 ? -7.348 9.617 -1.329 1 96.25 81 GLN A N 1
ATOM 633 C CA . GLN A 1 81 ? -7.273 10.609 -0.262 1 96.25 81 GLN A CA 1
ATOM 634 C C . GLN A 1 81 ? -5.891 11.25 -0.21 1 96.25 81 GLN A C 1
ATOM 636 O O . GLN A 1 81 ? -5.77 12.469 -0.081 1 96.25 81 GLN A O 1
ATOM 641 N N . GLY A 1 82 ? -4.906 10.477 -0.321 1 94.69 82 GLY A N 1
ATOM 642 C CA . GLY A 1 82 ? -3.559 11.031 -0.327 1 94.69 82 GLY A CA 1
ATOM 643 C C . GLY A 1 82 ? -3.281 11.914 -1.528 1 94.69 82 GLY A C 1
ATOM 644 O O . GLY A 1 82 ? -2.68 12.977 -1.395 1 94.69 82 GLY A O 1
ATOM 645 N N . LEU A 1 83 ? -3.695 11.547 -2.635 1 96.19 83 LEU A N 1
ATOM 646 C CA . LEU A 1 83 ? -3.471 12.312 -3.855 1 96.19 83 LEU A CA 1
ATOM 647 C C . LEU A 1 83 ? -4.27 13.617 -3.838 1 96.19 83 LEU A C 1
ATOM 649 O O . LEU A 1 83 ? -3.818 14.633 -4.371 1 96.19 83 LEU A O 1
ATOM 653 N N . THR A 1 84 ? -5.449 13.5 -3.258 1 96 84 THR A N 1
ATOM 654 C CA . THR A 1 84 ? -6.234 14.719 -3.109 1 96 84 THR A CA 1
ATOM 655 C C . THR A 1 84 ? -5.453 15.773 -2.334 1 96 84 THR A C 1
ATOM 657 O O . THR A 1 84 ? -5.367 16.922 -2.76 1 96 84 THR A O 1
ATOM 660 N N . VAL A 1 85 ? -4.816 15.359 -1.247 1 92.88 85 VAL A N 1
ATOM 661 C CA . VAL A 1 85 ? -4.059 16.297 -0.423 1 92.88 85 VAL A CA 1
ATOM 662 C C . VAL A 1 85 ? -2.857 16.812 -1.206 1 92.88 85 VAL A C 1
ATOM 664 O O . VAL A 1 85 ? -2.545 18.016 -1.154 1 92.88 85 VAL A O 1
ATOM 667 N N . ILE A 1 86 ? -2.24 16.016 -1.96 1 92.81 86 ILE A N 1
ATOM 668 C CA . ILE A 1 86 ? -1.085 16.406 -2.758 1 92.81 86 ILE A CA 1
ATOM 669 C C . ILE A 1 86 ? -1.512 17.422 -3.809 1 92.81 86 ILE A C 1
ATOM 671 O O . ILE A 1 86 ? -0.868 18.469 -3.971 1 92.81 86 ILE A O 1
ATOM 675 N N . ILE A 1 87 ? -2.523 17.172 -4.477 1 95 87 ILE A N 1
ATOM 676 C CA . ILE A 1 87 ? -3.01 18.078 -5.523 1 95 87 ILE A CA 1
ATOM 677 C C . ILE A 1 87 ? -3.424 19.406 -4.91 1 95 87 ILE A C 1
ATOM 679 O O . ILE A 1 87 ? -3.072 20.469 -5.43 1 95 87 ILE A O 1
ATOM 683 N N . GLU A 1 88 ? -4.125 19.422 -3.797 1 93.5 88 GLU A N 1
ATOM 684 C CA . GLU A 1 88 ? -4.574 20.641 -3.129 1 93.5 88 GLU A CA 1
ATOM 685 C C . GLU A 1 88 ? -3.389 21.469 -2.625 1 93.5 88 GLU A C 1
ATOM 687 O O . GLU A 1 88 ? -3.416 22.703 -2.668 1 93.5 88 GLU A O 1
ATOM 692 N N . ASP A 1 89 ? -2.373 20.781 -2.305 1 90.56 89 ASP A N 1
ATOM 693 C CA . ASP A 1 89 ? -1.218 21.453 -1.723 1 90.56 89 ASP A CA 1
ATOM 694 C C . ASP A 1 89 ? -0.352 22.094 -2.807 1 90.56 89 ASP A C 1
ATOM 696 O O . ASP A 1 89 ? 0.286 23.125 -2.57 1 90.56 89 ASP A O 1
ATOM 700 N N . TYR A 1 90 ? -0.391 21.547 -3.973 1 92 90 TYR A N 1
ATOM 701 C CA . TYR A 1 90 ? 0.617 21.969 -4.938 1 92 90 TYR A CA 1
ATOM 702 C C . TYR A 1 90 ? -0.03 22.641 -6.141 1 92 90 TYR A C 1
ATOM 704 O O . TYR A 1 90 ? 0.654 23.281 -6.945 1 92 90 TYR A O 1
ATOM 712 N N . MET A 1 91 ? -1.256 22.484 -6.328 1 93.69 91 MET A N 1
ATOM 713 C CA . MET A 1 91 ? -1.959 23.156 -7.426 1 93.69 91 MET A CA 1
ATOM 714 C C . MET A 1 91 ? -2.787 24.328 -6.914 1 93.69 91 MET A C 1
ATOM 716 O O . MET A 1 91 ? -3.822 24.125 -6.277 1 93.69 91 MET A O 1
ATOM 720 N N . HIS A 1 92 ? -2.426 25.562 -7.414 1 92.94 92 HIS A N 1
ATOM 721 C CA . HIS A 1 92 ? -3.002 26.75 -6.793 1 92.94 92 HIS A CA 1
ATOM 722 C C . HIS A 1 92 ? -3.996 27.438 -7.727 1 92.94 92 HIS A C 1
ATOM 724 O O . HIS A 1 92 ? -4.812 28.25 -7.289 1 92.94 92 HIS A O 1
ATOM 730 N N . HIS A 1 93 ? -3.893 27.125 -8.938 1 95.19 93 HIS A N 1
ATOM 731 C CA . HIS A 1 93 ? -4.922 27.609 -9.852 1 95.19 93 HIS A CA 1
ATOM 732 C C . HIS A 1 93 ? -6.184 26.766 -9.758 1 95.19 93 HIS A C 1
ATOM 734 O O . HIS A 1 93 ? -6.133 25.547 -9.938 1 95.19 93 HIS A O 1
ATOM 740 N N . GLU A 1 94 ? -7.316 27.438 -9.516 1 92.81 94 GLU A N 1
ATOM 741 C CA . GLU A 1 94 ? -8.555 26.734 -9.195 1 92.81 94 GLU A CA 1
ATOM 742 C C . GLU A 1 94 ? -8.992 25.828 -10.344 1 92.81 94 GLU A C 1
ATOM 744 O O . GLU A 1 94 ? -9.438 24.703 -10.117 1 92.81 94 GLU A O 1
ATOM 749 N N . GLY A 1 95 ? -8.984 26.297 -11.469 1 93.62 95 GLY A N 1
ATOM 750 C CA . GLY A 1 95 ? -9.367 25.484 -12.617 1 93.62 95 GLY A CA 1
ATOM 751 C C . GLY A 1 95 ? -8.492 24.266 -12.789 1 93.62 95 GLY A C 1
ATOM 752 O O . GLY A 1 95 ? -9 23.172 -13.039 1 93.62 95 GLY A O 1
ATOM 753 N N . TYR A 1 96 ? -7.188 24.422 -12.742 1 95.94 96 TYR A N 1
ATOM 754 C CA . TYR A 1 96 ? -6.254 23.312 -12.875 1 95.94 96 TYR A CA 1
ATOM 755 C C . TYR A 1 96 ? -6.43 22.328 -11.727 1 95.94 96 TYR A C 1
ATOM 757 O O . TYR A 1 96 ? -6.367 21.109 -11.93 1 95.94 96 TYR A O 1
ATOM 765 N N . LYS A 1 97 ? -6.645 22.844 -10.539 1 97 97 LYS A N 1
ATOM 766 C CA . LYS A 1 97 ? -6.871 21.984 -9.375 1 97 97 LYS A CA 1
ATOM 767 C C . LYS A 1 97 ? -8.109 21.125 -9.562 1 97 97 LYS A C 1
ATOM 769 O O . LYS A 1 97 ? -8.062 19.906 -9.359 1 97 97 LYS A O 1
ATOM 774 N N . PHE A 1 98 ? -9.156 21.781 -9.977 1 96.69 98 PHE A N 1
ATOM 775 C CA . PHE A 1 98 ? -10.406 21.062 -10.195 1 96.69 98 PHE A CA 1
ATOM 776 C C . PHE A 1 98 ? -10.234 19.969 -11.25 1 96.69 98 PHE A C 1
ATOM 778 O O . PHE A 1 98 ? -10.648 18.828 -11.047 1 96.69 98 PHE A O 1
ATOM 785 N N . THR A 1 99 ? -9.641 20.25 -12.312 1 97.44 99 THR A N 1
ATOM 786 C CA . THR A 1 99 ? -9.43 19.312 -13.406 1 97.44 99 THR A CA 1
ATOM 787 C C . THR A 1 99 ? -8.523 18.172 -12.961 1 97.44 99 THR A C 1
ATOM 789 O O . THR A 1 99 ? -8.766 17 -13.297 1 97.44 99 THR A O 1
ATOM 792 N N . ALA A 1 100 ? -7.508 18.484 -12.227 1 98 100 ALA A N 1
ATOM 793 C CA . ALA A 1 100 ? -6.582 17.469 -11.734 1 98 100 ALA A CA 1
ATOM 794 C C . ALA A 1 100 ? -7.277 16.516 -10.766 1 98 100 ALA A C 1
ATOM 796 O O . ALA A 1 100 ? -7.047 15.297 -10.812 1 98 100 ALA A O 1
ATOM 797 N N . LEU A 1 101 ? -8.156 17.016 -9.922 1 97.88 101 LEU A N 1
ATOM 798 C CA . LEU A 1 101 ? -8.883 16.188 -8.961 1 97.88 101 LEU A CA 1
ATOM 799 C C . LEU A 1 101 ? -9.836 15.234 -9.672 1 97.88 101 LEU A C 1
ATOM 801 O O . LEU A 1 101 ? -9.883 14.047 -9.352 1 97.88 101 LEU A O 1
ATOM 805 N N . ILE A 1 102 ? -10.539 15.734 -10.617 1 98.25 102 ILE A N 1
ATOM 806 C CA . ILE A 1 102 ? -11.477 14.898 -11.359 1 98.25 102 ILE A CA 1
ATOM 807 C C . ILE A 1 102 ? -10.719 13.844 -12.156 1 98.25 102 ILE A C 1
ATOM 809 O O . ILE A 1 102 ? -11.102 12.672 -12.164 1 98.25 102 ILE A O 1
ATOM 813 N N . GLY A 1 103 ? -9.688 14.258 -12.867 1 98.31 103 GLY A N 1
ATOM 814 C CA . GLY A 1 103 ? -8.875 13.312 -13.617 1 98.31 103 GLY A CA 1
ATOM 815 C C . GLY A 1 103 ? -8.289 12.203 -12.758 1 98.31 103 GLY A C 1
ATOM 816 O O . GLY A 1 103 ? -8.32 11.031 -13.141 1 98.31 103 GLY A O 1
ATOM 817 N N . MET A 1 104 ? -7.77 12.57 -11.625 1 98.12 104 MET A N 1
ATOM 818 C CA . MET A 1 104 ? -7.203 11.602 -10.695 1 98.12 104 MET A CA 1
ATOM 819 C C . MET A 1 104 ? -8.266 10.617 -10.219 1 98.12 104 MET A C 1
ATOM 821 O O . MET A 1 104 ? -8.031 9.406 -10.195 1 98.12 104 MET A O 1
ATOM 825 N N . LYS A 1 105 ? -9.461 11.055 -9.867 1 98.25 105 LYS A N 1
ATOM 826 C CA . LYS A 1 105 ? -10.531 10.18 -9.391 1 98.25 1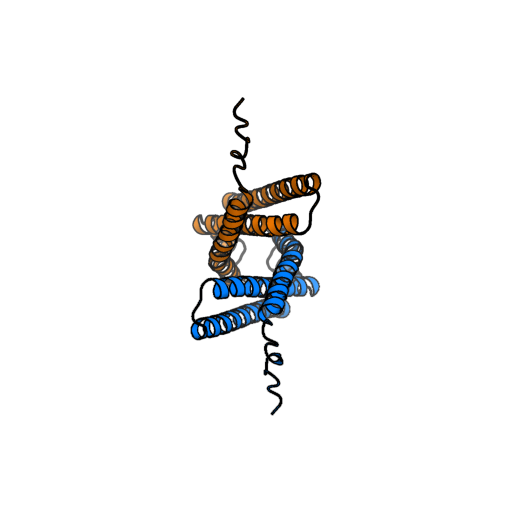05 LYS A CA 1
ATOM 827 C C . LYS A 1 105 ? -11 9.227 -10.492 1 98.25 105 LYS A C 1
ATOM 829 O O . LYS A 1 105 ? -11.266 8.055 -10.227 1 98.25 105 LYS A O 1
ATOM 834 N N . LEU A 1 106 ? -11.078 9.773 -11.703 1 98.56 106 LEU A N 1
ATOM 835 C CA . LEU A 1 106 ? -11.492 8.938 -12.82 1 98.56 106 LEU A CA 1
ATOM 836 C C . LEU A 1 106 ? -10.469 7.844 -13.094 1 98.56 106 LEU A C 1
ATOM 838 O O . LEU A 1 106 ? -10.836 6.691 -13.336 1 98.56 106 LEU A O 1
ATOM 842 N N . VAL A 1 107 ? -9.188 8.227 -13.086 1 98 107 VAL A N 1
ATOM 843 C CA . VAL A 1 107 ? -8.125 7.254 -13.32 1 98 107 VAL A CA 1
ATOM 844 C C . VAL A 1 107 ? -8.164 6.18 -12.234 1 98 107 VAL A C 1
ATOM 846 O O . VAL A 1 107 ? -8.094 4.984 -12.531 1 98 107 VAL A O 1
ATOM 849 N N . LEU A 1 108 ? -8.367 6.559 -11.023 1 97.94 108 LEU A N 1
ATOM 850 C CA . LEU A 1 108 ? -8.367 5.602 -9.914 1 97.94 108 LEU A CA 1
ATOM 851 C C . LEU A 1 108 ? -9.594 4.703 -9.977 1 97.94 108 LEU A C 1
ATOM 853 O O . LEU A 1 108 ? -9.508 3.508 -9.688 1 97.94 108 LEU A O 1
ATOM 857 N N . VAL A 1 109 ? -10.711 5.238 -10.32 1 98.12 109 VAL A N 1
ATOM 858 C CA . VAL A 1 109 ? -11.922 4.434 -10.461 1 98.12 109 VAL A CA 1
ATOM 859 C C . VAL A 1 109 ? -11.742 3.42 -11.594 1 98.12 109 VAL A C 1
ATOM 861 O O . VAL A 1 109 ? -12.125 2.256 -11.453 1 98.12 109 VAL A O 1
ATOM 864 N N . LEU A 1 110 ? -11.148 3.861 -12.648 1 98 110 LEU A N 1
ATOM 865 C CA . LEU A 1 110 ? -10.914 2.965 -13.773 1 98 110 LEU A CA 1
ATOM 866 C C . LEU A 1 110 ? -9.961 1.838 -13.383 1 98 110 LEU A C 1
ATOM 868 O O . LEU A 1 110 ? -10.234 0.666 -13.648 1 98 110 LEU A O 1
ATOM 872 N N . LEU A 1 111 ? -8.891 2.246 -12.781 1 96.56 111 LEU A N 1
ATOM 873 C CA . LEU A 1 111 ? -7.91 1.243 -12.375 1 96.56 111 LEU A CA 1
ATOM 874 C C . LEU A 1 111 ? -8.484 0.324 -11.297 1 96.56 111 LEU A C 1
ATOM 876 O O . LEU A 1 111 ? -8.273 -0.89 -11.344 1 96.56 111 LEU A O 1
ATOM 880 N N . GLY A 1 112 ? -9.18 0.898 -10.328 1 96.88 112 GLY A N 1
ATOM 881 C CA . GLY A 1 112 ? -9.805 0.106 -9.281 1 96.88 112 GLY A CA 1
ATOM 882 C C . GLY A 1 112 ? -10.844 -0.864 -9.812 1 96.88 112 GLY A C 1
ATOM 883 O O . GLY A 1 112 ? -10.844 -2.041 -9.445 1 96.88 112 GLY A O 1
ATOM 884 N N . THR A 1 113 ? -11.688 -0.38 -10.664 1 97.5 113 THR A N 1
ATOM 885 C CA . THR A 1 113 ? -12.719 -1.227 -11.258 1 97.5 113 THR A CA 1
ATOM 886 C C . THR A 1 113 ? -12.094 -2.336 -12.094 1 97.5 113 THR A C 1
ATOM 888 O O . THR A 1 113 ? -12.508 -3.494 -12.016 1 97.5 113 THR A O 1
ATOM 891 N N . SER A 1 114 ? -11.117 -1.996 -12.883 1 95.25 114 SER A N 1
ATOM 892 C CA . SER A 1 114 ? -10.43 -3 -13.688 1 95.25 114 SER A CA 1
ATOM 893 C C . SER A 1 114 ? -9.797 -4.078 -12.812 1 95.25 114 SER A C 1
ATOM 895 O O . SER A 1 114 ? -9.844 -5.262 -13.148 1 95.25 114 SER A O 1
ATOM 897 N N . SER A 1 115 ? -9.258 -3.674 -11.695 1 95.25 115 SER A N 1
ATOM 898 C CA . SER A 1 115 ? -8.641 -4.613 -10.766 1 95.25 115 SER A CA 1
ATOM 899 C C . SER A 1 115 ? -9.672 -5.562 -10.164 1 95.25 115 SER A C 1
ATOM 901 O O . SER A 1 115 ? -9.445 -6.77 -10.094 1 95.25 115 SER A O 1
ATOM 903 N N . VAL A 1 116 ? -10.75 -5.027 -9.797 1 96.06 116 VAL A N 1
ATOM 904 C CA . VAL A 1 116 ? -11.82 -5.828 -9.203 1 96.06 116 VAL A CA 1
ATOM 905 C C . VAL A 1 116 ? -12.359 -6.816 -10.234 1 96.06 116 VAL A C 1
ATOM 907 O O . VAL A 1 116 ? -12.547 -7.996 -9.93 1 96.06 116 VAL A O 1
ATOM 910 N N . LEU A 1 117 ? -12.5 -6.402 -11.477 1 94.75 117 LEU A N 1
ATOM 911 C CA . LEU A 1 117 ? -12.984 -7.277 -12.539 1 94.75 117 LEU A CA 1
ATOM 912 C C . LEU A 1 117 ? -11.984 -8.383 -12.836 1 94.75 117 LEU A C 1
ATOM 914 O O . LEU A 1 117 ? -12.375 -9.523 -13.109 1 94.75 117 LEU A O 1
ATOM 918 N N . SER A 1 118 ? -10.742 -7.977 -12.812 1 91.88 118 SER A N 1
ATOM 919 C CA . SER A 1 118 ? -9.719 -8.984 -13.039 1 91.88 118 SER A CA 1
ATOM 920 C C . SER A 1 118 ? -9.742 -10.055 -11.953 1 91.88 118 SER A C 1
ATOM 922 O O . SER A 1 118 ? -9.625 -11.25 -12.25 1 91.88 118 SER A O 1
ATOM 924 N N . ILE A 1 119 ? -9.93 -9.648 -10.688 1 92.62 119 ILE A N 1
ATOM 925 C CA . ILE A 1 119 ? -10.016 -10.578 -9.57 1 92.62 119 ILE A CA 1
ATOM 926 C C . ILE A 1 119 ? -11.219 -11.5 -9.758 1 92.62 119 ILE A C 1
ATOM 928 O O . ILE A 1 119 ? -11.109 -12.719 -9.625 1 92.62 119 ILE A O 1
ATOM 932 N N . LEU A 1 120 ? -12.305 -10.953 -10.156 1 93.75 120 LEU A N 1
ATOM 933 C CA . LEU A 1 120 ? -13.539 -11.711 -10.297 1 93.75 120 LEU A CA 1
ATOM 934 C C . LEU A 1 120 ? -13.461 -12.656 -11.492 1 93.75 120 LEU A C 1
ATOM 936 O O . LEU A 1 120 ? -13.969 -13.781 -11.438 1 93.75 120 LEU A O 1
ATOM 940 N N . ARG A 1 121 ? -12.812 -12.164 -12.508 1 91.19 121 ARG A N 1
ATOM 941 C CA . ARG A 1 121 ? -12.633 -13.023 -13.68 1 91.19 121 ARG A CA 1
ATOM 942 C C . ARG A 1 121 ? -11.82 -14.266 -13.336 1 91.19 121 ARG A C 1
ATOM 944 O O . ARG A 1 121 ? -12.195 -15.383 -13.703 1 91.19 121 ARG A O 1
ATOM 951 N N . VAL A 1 122 ? -10.781 -14.094 -12.625 1 85.25 122 VAL A N 1
ATOM 952 C CA . VAL A 1 122 ? -9.93 -15.211 -12.242 1 85.25 122 VAL A CA 1
ATOM 953 C C . VAL A 1 122 ? -10.672 -16.125 -11.273 1 85.25 122 VAL A C 1
ATOM 955 O O . VAL A 1 122 ? -10.594 -17.359 -11.375 1 85.25 122 VAL A O 1
ATOM 958 N N . ALA A 1 123 ? -11.391 -15.578 -10.383 1 88.88 123 ALA A N 1
ATOM 959 C CA . ALA A 1 123 ? -12.109 -16.328 -9.359 1 88.88 123 ALA A CA 1
ATOM 960 C C . ALA A 1 123 ? -13.203 -17.188 -9.984 1 88.88 123 ALA A C 1
ATOM 962 O O . ALA A 1 123 ? -13.461 -18.312 -9.516 1 88.88 123 ALA A O 1
ATOM 963 N N . PHE A 1 124 ? -13.766 -16.703 -11.008 1 88 124 PHE A N 1
ATOM 964 C CA . PHE A 1 124 ? -14.953 -17.391 -11.508 1 88 124 PHE A CA 1
ATOM 965 C C . PHE A 1 124 ? -14.625 -18.188 -12.766 1 88 124 PHE A C 1
ATOM 967 O O . PHE A 1 124 ? -15.391 -19.062 -13.172 1 88 124 PHE A O 1
ATOM 974 N N . THR A 1 125 ? -13.562 -17.875 -13.477 1 79.25 125 THR A N 1
ATOM 975 C CA . THR A 1 125 ? -13.273 -18.578 -14.719 1 79.25 125 THR A CA 1
ATOM 976 C C . THR A 1 125 ? -12 -19.422 -14.586 1 79.25 125 THR A C 1
ATOM 978 O O . THR A 1 125 ? -11.664 -20.188 -15.477 1 79.25 125 THR A O 1
ATOM 981 N N . GLY A 1 126 ? -11.188 -19.25 -13.539 1 65 126 GLY A N 1
ATOM 982 C CA . GLY A 1 126 ? -9.953 -20 -13.422 1 65 126 GLY A CA 1
ATOM 983 C C . GLY A 1 126 ? -10.164 -21.406 -12.906 1 65 126 GLY A C 1
ATOM 984 O O . GLY A 1 126 ? -11.25 -21.75 -12.422 1 65 126 GLY A O 1
ATOM 985 N N . MET B 1 1 ? 24.391 44.25 39.969 1 35 1 MET B N 1
ATOM 986 C CA . MET B 1 1 ? 23.875 42.875 39.906 1 35 1 MET B CA 1
ATOM 987 C C . MET B 1 1 ? 22.906 42.688 38.75 1 35 1 MET B C 1
ATOM 989 O O . MET B 1 1 ? 21.812 43.25 38.781 1 35 1 MET B O 1
ATOM 993 N N . SER B 1 2 ? 23.391 42.719 37.438 1 38.97 2 SER B N 1
ATOM 994 C CA . SER B 1 2 ? 22.719 42.688 36.156 1 38.97 2 SER B CA 1
ATOM 995 C C . SER B 1 2 ? 21.891 41.406 36 1 38.97 2 SER B C 1
ATOM 997 O O . SER B 1 2 ? 22.391 40.312 36.156 1 38.97 2 SER B O 1
ATOM 999 N N . LEU B 1 3 ? 20.656 41.438 36.406 1 42.28 3 LEU B N 1
ATOM 1000 C CA . LEU B 1 3 ? 19.594 40.469 36.188 1 42.28 3 LEU B CA 1
ATOM 1001 C C . LEU B 1 3 ? 19.516 40.094 34.688 1 42.28 3 LEU B C 1
ATOM 1003 O O . LEU B 1 3 ? 18.953 40.844 33.906 1 42.28 3 LEU B O 1
ATOM 1007 N N . LEU B 1 4 ? 20.688 39.781 34.062 1 42.88 4 LEU B N 1
ATOM 1008 C CA . LEU B 1 4 ? 20.531 39.125 32.75 1 42.88 4 LEU B CA 1
ATOM 1009 C C . LEU B 1 4 ? 19.5 38 32.844 1 42.88 4 LEU B C 1
ATOM 1011 O O . LEU B 1 4 ? 19.641 37.094 33.656 1 42.88 4 LEU B O 1
ATOM 1015 N N . THR B 1 5 ? 18.219 38.375 32.781 1 38.47 5 THR B N 1
ATOM 1016 C CA . THR B 1 5 ? 17.141 37.406 32.625 1 38.47 5 THR B CA 1
ATOM 1017 C C . THR B 1 5 ? 17.5 36.344 31.578 1 38.47 5 THR B C 1
ATOM 1019 O O . THR B 1 5 ? 18.062 36.688 30.531 1 38.47 5 THR B O 1
ATOM 1022 N N . PRO B 1 6 ? 17.938 35.156 31.984 1 43.06 6 PRO B N 1
ATOM 1023 C CA . PRO B 1 6 ? 18.172 34 31.094 1 43.06 6 PRO B CA 1
ATOM 1024 C C . PRO B 1 6 ? 17.094 33.875 30.031 1 43.06 6 PRO B C 1
ATOM 1026 O O . PRO B 1 6 ? 16.125 33.125 30.219 1 43.06 6 PRO B O 1
ATOM 1029 N N . PHE B 1 7 ? 16.5 34.906 29.516 1 39.28 7 PHE B N 1
ATOM 1030 C CA . PHE B 1 7 ? 15.531 34.656 28.469 1 39.28 7 PHE B CA 1
ATOM 1031 C C . PHE B 1 7 ? 16.141 33.812 27.359 1 39.28 7 PHE B C 1
ATOM 1033 O O . PHE B 1 7 ? 15.492 33.562 26.344 1 39.28 7 PHE B O 1
ATOM 1040 N N . LYS B 1 8 ? 17.406 33.875 27.234 1 40.12 8 LYS B N 1
ATOM 1041 C CA . LYS B 1 8 ? 17.906 33.5 25.922 1 40.12 8 LYS B CA 1
ATOM 1042 C C . LYS B 1 8 ? 17.406 32.094 25.547 1 40.12 8 LYS B C 1
ATOM 1044 O O . LYS B 1 8 ? 17.062 31.828 24.391 1 40.12 8 LYS B O 1
ATOM 1049 N N . ARG B 1 9 ? 17.734 31.109 26.312 1 40.78 9 ARG B N 1
ATOM 1050 C CA . ARG B 1 9 ? 17.953 29.797 25.688 1 40.78 9 ARG B CA 1
ATOM 1051 C C . ARG B 1 9 ? 16.625 29.188 25.25 1 40.78 9 ARG B C 1
ATOM 1053 O O . ARG B 1 9 ? 16.094 28.297 25.922 1 40.78 9 ARG B O 1
ATOM 1060 N N . ALA B 1 10 ? 15.508 29.844 25.219 1 40.62 10 ALA B N 1
ATOM 1061 C CA . ALA B 1 10 ? 14.438 29.094 24.578 1 40.62 10 ALA B CA 1
ATOM 1062 C C . ALA B 1 10 ? 14.891 28.531 23.219 1 40.62 10 ALA B C 1
ATOM 1064 O O . ALA B 1 10 ? 14.992 29.281 22.25 1 40.62 10 ALA B O 1
ATOM 1065 N N . SER B 1 11 ? 16.047 28 23.031 1 42.62 11 SER B N 1
ATOM 1066 C CA . SER B 1 11 ? 16.344 27.203 21.844 1 42.62 11 SER B CA 1
ATOM 1067 C C . SER B 1 11 ? 15.07 26.562 21.281 1 42.62 11 SER B C 1
ATOM 1069 O O . SER B 1 11 ? 14.477 25.688 21.938 1 42.62 11 SER B O 1
ATOM 1071 N N . GLY B 1 12 ? 14.141 27.156 20.875 1 38.44 12 GLY B N 1
ATOM 1072 C CA . GLY B 1 12 ? 12.828 27.031 20.266 1 38.44 12 GLY B CA 1
ATOM 1073 C C . GLY B 1 12 ? 12.602 25.703 19.594 1 38.44 12 GLY B C 1
ATOM 1074 O O . GLY B 1 12 ? 13.562 24.969 19.312 1 38.44 12 GLY B O 1
ATOM 1075 N N . LEU B 1 13 ? 11.352 25.031 19.312 1 42.06 13 LEU B N 1
ATOM 1076 C CA . LEU B 1 13 ? 10.609 23.797 19.109 1 42.06 13 LEU B CA 1
ATOM 1077 C C . LEU B 1 13 ? 11.07 23.078 17.844 1 42.06 13 LEU B C 1
ATOM 1079 O O . LEU B 1 13 ? 10.945 23.625 16.75 1 42.06 13 LEU B O 1
ATOM 1083 N N . GLY B 1 14 ? 12.164 22.359 17.562 1 47.31 14 GLY B N 1
ATOM 1084 C CA . GLY B 1 14 ? 12.516 21.156 16.828 1 47.31 14 GLY B CA 1
ATOM 1085 C C . GLY B 1 14 ? 11.312 20.375 16.328 1 47.31 14 GLY B C 1
ATOM 1086 O O . GLY B 1 14 ? 11.453 19.422 15.562 1 47.31 14 GLY B O 1
ATOM 1087 N N . THR B 1 15 ? 10.266 20.453 17.016 1 53.22 15 THR B N 1
ATOM 1088 C CA . THR B 1 15 ? 9.023 19.75 16.688 1 53.22 15 THR B CA 1
ATOM 1089 C C . THR B 1 15 ? 8.516 20.156 15.312 1 53.22 15 THR B C 1
ATOM 1091 O O . THR B 1 15 ? 8.07 19.312 14.531 1 53.22 15 THR B O 1
ATOM 1094 N N . THR B 1 16 ? 8.75 21.5 14.938 1 61.59 16 THR B N 1
ATOM 1095 C CA . THR B 1 16 ? 8.234 21.938 13.648 1 61.59 16 THR B CA 1
ATOM 1096 C C . THR B 1 16 ? 9.047 21.344 12.5 1 61.59 16 THR B C 1
ATOM 1098 O O . THR B 1 16 ? 8.484 20.906 11.5 1 61.59 16 THR B O 1
ATOM 1101 N N . SER B 1 17 ? 10.406 21.344 12.711 1 67.88 17 SER B N 1
ATOM 1102 C CA . SER B 1 17 ? 11.234 20.812 11.633 1 67.88 17 SER B CA 1
ATOM 1103 C C . SER B 1 17 ? 11.008 19.312 11.445 1 67.88 17 SER B C 1
ATOM 1105 O O . SER B 1 17 ? 10.953 18.828 10.32 1 67.88 17 SER B O 1
ATOM 1107 N N . ASP B 1 18 ? 10.906 18.641 12.594 1 71.44 18 ASP B N 1
ATOM 1108 C CA . ASP B 1 18 ? 10.672 17.203 12.531 1 71.44 18 ASP B CA 1
ATOM 1109 C C . ASP B 1 18 ? 9.328 16.891 11.875 1 71.44 18 ASP B C 1
ATOM 1111 O O . ASP B 1 18 ? 9.211 15.938 11.109 1 71.44 18 ASP B O 1
ATOM 1115 N N . GLY B 1 19 ? 8.414 17.719 12.172 1 72.25 19 GLY B N 1
ATOM 1116 C CA . GLY B 1 19 ? 7.102 17.562 11.555 1 72.25 19 GLY B CA 1
ATOM 1117 C C . GLY B 1 19 ? 7.121 17.766 10.055 1 72.25 19 GLY B C 1
ATOM 1118 O O . GLY B 1 19 ? 6.543 16.969 9.312 1 72.25 19 GLY B O 1
ATOM 1119 N N . VAL B 1 20 ? 7.859 18.828 9.672 1 73.5 20 VAL B N 1
ATOM 1120 C CA . VAL B 1 20 ? 7.969 19.141 8.25 1 73.5 20 VAL B CA 1
ATOM 1121 C C . VAL B 1 20 ? 8.688 18 7.535 1 73.5 20 VAL B C 1
ATOM 1123 O O . VAL B 1 20 ? 8.297 17.594 6.434 1 73.5 20 VAL B O 1
ATOM 1126 N N . LYS B 1 21 ? 9.617 17.453 8.188 1 78.88 21 LYS B N 1
ATOM 1127 C CA . LYS B 1 21 ? 10.367 16.344 7.594 1 78.88 21 LYS B CA 1
ATOM 1128 C C . LYS B 1 21 ? 9.492 15.109 7.438 1 78.88 21 LYS B C 1
ATOM 1130 O O . LYS B 1 21 ? 9.547 14.43 6.41 1 78.88 21 LYS B O 1
ATOM 1135 N N . HIS B 1 22 ? 8.672 14.859 8.359 1 83.62 22 HIS B N 1
ATOM 1136 C CA . HIS B 1 22 ? 7.781 13.711 8.281 1 83.62 22 HIS B CA 1
ATOM 1137 C C . HIS B 1 22 ? 6.754 13.883 7.172 1 83.62 22 HIS B C 1
ATOM 1139 O O . HIS B 1 22 ? 6.484 12.938 6.422 1 83.62 22 HIS B O 1
ATOM 1145 N N . TRP B 1 23 ? 6.375 15.109 7.129 1 85.25 23 TRP B N 1
ATOM 1146 C CA . TRP B 1 23 ? 5.371 15.414 6.117 1 85.25 23 TRP B CA 1
ATOM 1147 C C . TRP B 1 23 ? 5.926 15.211 4.711 1 85.25 23 TRP B C 1
ATOM 1149 O O . TRP B 1 23 ? 5.312 14.531 3.887 1 85.25 23 TRP B O 1
ATOM 1159 N N . TRP B 1 24 ? 7.055 15.734 4.465 1 89.31 24 TRP B N 1
ATOM 1160 C CA . TRP B 1 24 ? 7.637 15.633 3.129 1 89.31 24 TRP B CA 1
ATOM 1161 C C . TRP B 1 24 ? 8.016 14.195 2.803 1 89.31 24 TRP B C 1
ATOM 1163 O O . TRP B 1 24 ? 7.859 13.75 1.662 1 89.31 24 TRP B O 1
ATOM 1173 N N . MET B 1 25 ? 8.516 13.438 3.74 1 91.75 25 MET B N 1
ATOM 1174 C CA . MET B 1 25 ? 8.922 12.055 3.512 1 91.75 25 MET B CA 1
ATOM 1175 C C . MET B 1 25 ? 7.715 11.18 3.186 1 91.75 25 MET B C 1
ATOM 1177 O O . MET B 1 25 ? 7.805 10.273 2.355 1 91.75 25 MET B O 1
ATOM 1181 N N . GLN B 1 26 ? 6.668 11.43 3.834 1 93.31 26 GLN B N 1
ATOM 1182 C CA . GLN B 1 26 ? 5.457 10.672 3.549 1 93.31 26 GLN B CA 1
ATOM 1183 C C . GLN B 1 26 ? 4.988 10.898 2.115 1 93.31 26 GLN B C 1
ATOM 1185 O O . GLN B 1 26 ? 4.621 9.953 1.418 1 93.31 26 GLN B O 1
ATOM 1190 N N . ARG B 1 27 ? 5.078 12.086 1.661 1 93 27 ARG B N 1
ATOM 1191 C CA . ARG B 1 27 ? 4.699 12.406 0.287 1 93 27 ARG B CA 1
ATOM 1192 C C . ARG B 1 27 ? 5.676 11.789 -0.707 1 93 27 ARG B C 1
ATOM 1194 O O . ARG B 1 27 ? 5.262 11.242 -1.731 1 93 27 ARG B O 1
ATOM 1201 N N . LEU B 1 28 ? 6.945 11.891 -0.33 1 95.31 28 LEU B N 1
ATOM 1202 C CA . LEU B 1 28 ? 7.969 11.336 -1.21 1 95.31 28 LEU B CA 1
ATOM 1203 C C . LEU B 1 28 ? 7.785 9.828 -1.37 1 95.31 28 LEU B C 1
ATOM 1205 O O . LEU B 1 28 ? 7.828 9.312 -2.488 1 95.31 28 LEU B O 1
ATOM 1209 N N . THR B 1 29 ? 7.543 9.086 -0.348 1 96.94 29 THR B N 1
ATOM 1210 C CA . THR B 1 29 ? 7.371 7.637 -0.422 1 96.94 29 THR B CA 1
ATOM 1211 C C . THR B 1 29 ? 6.062 7.281 -1.127 1 96.94 29 THR B C 1
ATOM 1213 O O . THR B 1 29 ? 5.992 6.293 -1.856 1 96.94 29 THR B O 1
ATOM 1216 N N . ALA B 1 30 ? 5.113 8.117 -0.909 1 96.56 30 ALA B N 1
ATOM 1217 C CA . ALA B 1 30 ? 3.859 7.902 -1.623 1 96.56 30 ALA B CA 1
ATOM 1218 C C . ALA B 1 30 ? 4.062 8.008 -3.133 1 96.56 30 ALA B C 1
ATOM 1220 O O . ALA B 1 30 ? 3.57 7.168 -3.891 1 96.56 30 ALA B O 1
ATOM 1221 N N . ILE B 1 31 ? 4.777 8.969 -3.562 1 95 31 ILE B N 1
ATOM 1222 C CA . ILE B 1 31 ? 5.047 9.188 -4.98 1 95 31 ILE B CA 1
ATOM 1223 C C . ILE B 1 31 ? 5.871 8.023 -5.531 1 95 31 ILE B C 1
ATOM 1225 O O . ILE B 1 31 ? 5.621 7.547 -6.637 1 95 31 ILE B O 1
ATOM 1229 N N . ALA B 1 32 ? 6.793 7.625 -4.785 1 97.56 32 ALA B N 1
ATOM 1230 C CA . ALA B 1 32 ? 7.621 6.5 -5.203 1 97.56 32 ALA B CA 1
ATOM 1231 C C . ALA B 1 32 ? 6.801 5.215 -5.281 1 97.56 32 ALA B C 1
ATOM 1233 O O . ALA B 1 32 ? 7.035 4.375 -6.152 1 97.56 32 ALA B O 1
ATOM 1234 N N . LEU B 1 33 ? 5.844 5.066 -4.438 1 98.25 33 LEU B N 1
ATOM 1235 C CA . LEU B 1 33 ? 5.07 3.83 -4.352 1 98.25 33 LEU B CA 1
ATOM 1236 C C . LEU B 1 33 ? 4.109 3.709 -5.531 1 98.25 33 LEU B C 1
ATOM 1238 O O . LEU B 1 33 ? 3.707 2.602 -5.895 1 98.25 33 LEU B O 1
ATOM 1242 N N . ILE B 1 34 ? 3.801 4.77 -6.195 1 95.69 34 ILE B N 1
ATOM 1243 C CA . ILE B 1 34 ? 2.855 4.719 -7.305 1 95.69 34 ILE B CA 1
ATOM 1244 C C . ILE B 1 34 ? 3.441 3.895 -8.445 1 95.69 34 ILE B C 1
ATOM 1246 O O . ILE B 1 34 ? 2.9 2.846 -8.805 1 95.69 34 ILE B O 1
ATOM 1250 N N . PRO B 1 35 ? 4.582 4.285 -8.992 1 96.88 35 PRO B N 1
ATOM 1251 C CA . PRO B 1 35 ? 5.129 3.477 -10.086 1 96.88 35 PRO B CA 1
ATOM 1252 C C . PRO B 1 35 ? 5.555 2.082 -9.633 1 96.88 35 PRO B C 1
ATOM 1254 O O . PRO B 1 35 ? 5.449 1.121 -10.398 1 96.88 35 PRO B O 1
ATOM 1257 N N . LEU B 1 36 ? 6.004 1.923 -8.406 1 98.38 36 LEU B N 1
ATOM 1258 C CA . LEU B 1 36 ? 6.406 0.616 -7.902 1 98.38 36 LEU B CA 1
ATOM 1259 C C . LEU B 1 36 ? 5.211 -0.324 -7.805 1 98.38 36 LEU B C 1
ATOM 1261 O O . LEU B 1 36 ? 5.301 -1.491 -8.195 1 98.38 36 LEU B O 1
ATOM 1265 N N . THR B 1 37 ? 4.129 0.182 -7.309 1 96.62 37 THR B N 1
ATOM 1266 C CA . THR B 1 37 ? 2.924 -0.632 -7.18 1 96.62 37 THR B CA 1
ATOM 1267 C C . THR B 1 37 ? 2.396 -1.039 -8.555 1 96.62 37 THR B C 1
ATOM 1269 O O . THR B 1 37 ? 2.045 -2.199 -8.773 1 96.62 37 THR B O 1
ATOM 1272 N N . PHE B 1 38 ? 2.383 -0.144 -9.469 1 95.12 38 PHE B N 1
ATOM 1273 C CA . PHE B 1 38 ? 1.94 -0.465 -10.82 1 95.12 38 PHE B CA 1
ATOM 1274 C C . PHE B 1 38 ? 2.844 -1.519 -11.453 1 95.12 38 PHE B C 1
ATOM 1276 O O . PHE B 1 38 ? 2.363 -2.441 -12.109 1 95.12 38 PHE B O 1
ATOM 1283 N N . TRP B 1 39 ? 4.102 -1.325 -11.266 1 97.56 39 TRP B N 1
ATOM 1284 C CA . TRP B 1 39 ? 5.031 -2.312 -11.805 1 97.56 39 TRP B CA 1
ATOM 1285 C C . TRP B 1 39 ? 4.754 -3.695 -11.227 1 97.56 39 TRP B C 1
ATOM 1287 O O . TRP B 1 39 ? 4.719 -4.688 -11.961 1 97.56 39 TRP B O 1
ATOM 1297 N N . VAL B 1 40 ? 4.547 -3.787 -9.922 1 95.38 40 VAL B N 1
ATOM 1298 C CA . VAL B 1 40 ? 4.305 -5.07 -9.273 1 95.38 40 VAL B CA 1
ATOM 1299 C C . VAL B 1 40 ? 3.006 -5.68 -9.797 1 95.38 40 VAL B C 1
ATOM 1301 O O . VAL B 1 40 ? 2.973 -6.852 -10.18 1 95.38 40 VAL B O 1
ATOM 1304 N N . VAL B 1 41 ? 1.97 -4.879 -9.875 1 90.44 4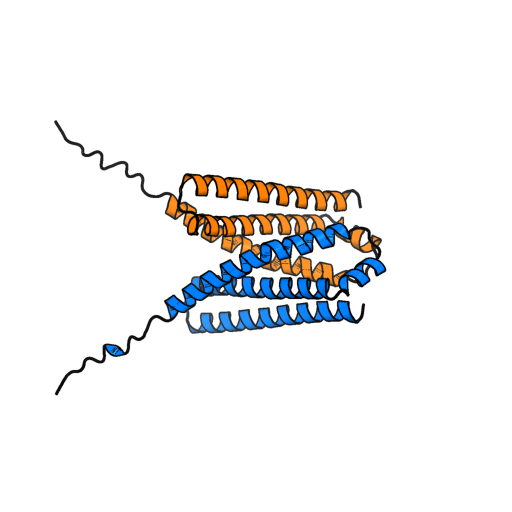1 VAL B N 1
ATOM 1305 C CA . VAL B 1 41 ? 0.658 -5.367 -10.281 1 90.44 41 VAL B CA 1
ATOM 1306 C C . VAL B 1 41 ? 0.719 -5.852 -11.734 1 90.44 41 VAL B C 1
ATOM 1308 O O . VAL B 1 41 ? 0.267 -6.957 -12.039 1 90.44 41 VAL B O 1
ATOM 1311 N N . PHE B 1 42 ? 1.32 -5.078 -12.594 1 92.06 42 PHE B N 1
ATOM 1312 C CA . PHE B 1 42 ? 1.401 -5.449 -14 1 92.06 42 PHE B CA 1
ATOM 1313 C C . PHE B 1 42 ? 2.309 -6.656 -14.195 1 92.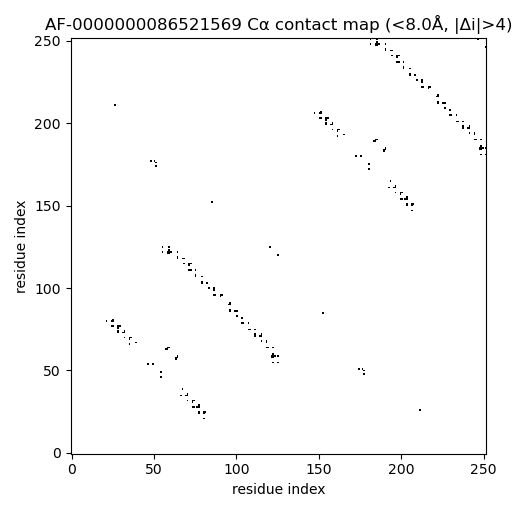06 42 PHE B C 1
ATOM 1315 O O . PHE B 1 42 ? 2.025 -7.527 -15.016 1 92.06 42 PHE B O 1
ATOM 1322 N N . SER B 1 43 ? 3.35 -6.719 -13.492 1 93.88 43 SER B N 1
ATOM 1323 C CA . SER B 1 43 ? 4.266 -7.852 -13.586 1 93.88 43 SER B CA 1
ATOM 1324 C C . SER B 1 43 ? 3.588 -9.148 -13.148 1 93.88 43 SER B C 1
ATOM 1326 O O . SER B 1 43 ? 3.689 -10.164 -13.836 1 93.88 43 SER B O 1
ATOM 1328 N N . VAL B 1 44 ? 2.867 -9.062 -12.047 1 86.06 44 VAL B N 1
ATOM 1329 C CA . VAL B 1 44 ? 2.174 -10.25 -11.555 1 86.06 44 VAL B CA 1
ATOM 1330 C C . VAL B 1 44 ? 1.079 -10.656 -12.547 1 86.06 44 VAL B C 1
ATOM 1332 O O . VAL B 1 44 ? 0.948 -11.836 -12.891 1 86.06 44 VAL B O 1
ATOM 1335 N N . ALA B 1 45 ? 0.386 -9.656 -13.047 1 83.88 45 ALA B N 1
ATOM 1336 C CA . ALA B 1 45 ? -0.68 -9.93 -14.008 1 83.88 45 ALA B CA 1
ATOM 1337 C C . ALA B 1 45 ? -0.125 -10.562 -15.273 1 83.88 45 ALA B C 1
ATOM 1339 O O . ALA B 1 45 ? -0.741 -11.461 -15.852 1 83.88 45 ALA B O 1
ATOM 1340 N N . SER B 1 46 ? 1.01 -10.172 -15.656 1 90.62 46 SER B N 1
ATOM 1341 C CA . SER B 1 46 ? 1.605 -10.648 -16.906 1 90.62 46 SER B CA 1
ATOM 1342 C C . SER B 1 46 ? 2.133 -12.07 -16.766 1 90.62 46 SER B C 1
ATOM 1344 O O . SER B 1 46 ? 2.428 -12.734 -17.75 1 90.62 46 SER B O 1
ATOM 1346 N N . HIS B 1 47 ? 2.189 -12.523 -15.57 1 86.94 47 HIS B N 1
ATOM 1347 C CA . HIS B 1 47 ? 2.748 -13.852 -15.359 1 86.94 47 HIS B CA 1
ATOM 1348 C C . HIS B 1 47 ? 1.677 -14.836 -14.898 1 86.94 47 HIS B C 1
ATOM 1350 O O . HIS B 1 47 ? 1.987 -15.969 -14.531 1 86.94 47 HIS B O 1
ATOM 1356 N N . VAL B 1 48 ? 0.485 -14.312 -14.898 1 76.5 48 VAL B N 1
ATOM 1357 C CA . VAL B 1 48 ? -0.614 -15.219 -14.57 1 76.5 48 VAL B CA 1
ATOM 1358 C C . VAL B 1 48 ? -0.68 -16.344 -15.602 1 76.5 48 VAL B C 1
ATOM 1360 O O . VAL B 1 48 ? -0.631 -16.094 -16.812 1 76.5 48 VAL B O 1
ATOM 1363 N N . GLY B 1 49 ? -0.69 -17.625 -15.141 1 77.19 49 GLY B N 1
ATOM 1364 C CA . GLY B 1 49 ? -0.786 -18.766 -16.047 1 77.19 49 GLY B CA 1
ATOM 1365 C C . GLY B 1 49 ? 0.56 -19.375 -16.359 1 77.19 49 GLY B C 1
ATOM 1366 O O . GLY B 1 49 ? 0.625 -20.484 -16.922 1 77.19 49 GLY B O 1
ATOM 1367 N N . ASN B 1 50 ? 1.59 -18.594 -16.094 1 83.94 50 ASN B N 1
ATOM 1368 C CA . ASN B 1 50 ? 2.916 -19.156 -16.312 1 83.94 50 ASN B CA 1
ATOM 1369 C C . ASN B 1 50 ? 3.215 -20.281 -15.328 1 83.94 50 ASN B C 1
ATOM 1371 O O . ASN B 1 50 ? 2.609 -20.359 -14.258 1 83.94 50 ASN B O 1
ATOM 1375 N N . ASP B 1 51 ? 4.016 -21.234 -15.766 1 84.38 51 ASP B N 1
ATOM 1376 C CA . ASP B 1 51 ? 4.406 -22.312 -14.867 1 84.38 51 ASP B CA 1
ATOM 1377 C C . ASP B 1 51 ? 5.402 -21.828 -13.82 1 84.38 51 ASP B C 1
ATOM 1379 O O . ASP B 1 51 ? 5.914 -20.719 -13.914 1 84.38 51 ASP B O 1
ATOM 1383 N N . TYR B 1 52 ? 5.598 -22.609 -12.805 1 82.31 52 TYR B N 1
ATOM 1384 C CA . TYR B 1 52 ? 6.445 -22.266 -11.672 1 82.31 52 TYR B CA 1
ATOM 1385 C C . TYR B 1 52 ? 7.855 -21.906 -12.125 1 82.31 52 TYR B C 1
ATOM 1387 O O . TYR B 1 52 ? 8.438 -20.938 -11.656 1 82.31 52 TYR B O 1
ATOM 1395 N N . ALA B 1 53 ? 8.375 -22.734 -13.078 1 86.19 53 ALA B N 1
ATOM 1396 C CA . ALA B 1 53 ? 9.75 -22.516 -13.523 1 86.19 53 ALA B CA 1
ATOM 1397 C C . ALA B 1 53 ? 9.906 -21.141 -14.164 1 86.19 53 ALA B C 1
ATOM 1399 O O . ALA B 1 53 ? 10.891 -20.438 -13.914 1 86.19 53 ALA B O 1
ATOM 1400 N N . THR B 1 54 ? 9.016 -20.688 -14.938 1 90.25 54 THR B N 1
ATOM 1401 C CA . THR B 1 54 ? 9.039 -19.391 -15.609 1 90.25 54 THR B CA 1
ATOM 1402 C C . THR B 1 54 ? 8.961 -18.25 -14.602 1 90.25 54 THR B C 1
ATOM 1404 O O . THR B 1 54 ? 9.734 -17.297 -14.672 1 90.25 54 THR B O 1
ATOM 1407 N N . VAL B 1 55 ? 8.086 -18.438 -13.664 1 86.56 55 VAL B N 1
ATOM 1408 C CA . VAL B 1 55 ? 7.902 -17.391 -12.656 1 86.56 55 VAL B CA 1
ATOM 1409 C C . VAL B 1 55 ? 9.141 -17.312 -11.758 1 86.56 55 VAL B C 1
ATOM 1411 O O . VAL B 1 55 ? 9.594 -16.219 -11.406 1 86.56 55 VAL B O 1
ATOM 1414 N N . ALA B 1 56 ? 9.617 -18.453 -11.43 1 86.88 56 ALA B N 1
ATOM 1415 C CA . ALA B 1 56 ? 10.812 -18.484 -10.602 1 86.88 56 ALA B CA 1
ATOM 1416 C C . ALA B 1 56 ? 12 -17.828 -11.305 1 86.88 56 ALA B C 1
ATOM 1418 O O . ALA B 1 56 ? 12.781 -17.109 -10.68 1 86.88 56 ALA B O 1
ATOM 1419 N N . ALA B 1 57 ? 12.148 -18.078 -12.562 1 92.56 57 ALA B N 1
ATOM 1420 C CA . ALA B 1 57 ? 13.227 -17.469 -13.344 1 92.56 57 ALA B CA 1
ATOM 1421 C C . ALA B 1 57 ? 13.078 -15.953 -13.406 1 92.56 57 ALA B C 1
ATOM 1423 O O . ALA B 1 57 ? 14.062 -15.219 -13.305 1 92.56 57 ALA B O 1
ATOM 1424 N N . TRP B 1 58 ? 11.898 -15.508 -13.539 1 93.25 58 TRP B N 1
ATOM 1425 C CA . TRP B 1 58 ? 11.602 -14.078 -13.555 1 93.25 58 TRP B CA 1
ATOM 1426 C C . TRP B 1 58 ? 11.945 -13.438 -12.211 1 93.25 58 TRP B C 1
ATOM 1428 O O . TRP B 1 58 ? 12.562 -12.367 -12.164 1 93.25 58 TRP B O 1
ATOM 1438 N N . PHE B 1 59 ? 11.555 -14.141 -11.164 1 91.81 59 PHE B N 1
ATOM 1439 C CA . PHE B 1 59 ? 11.773 -13.664 -9.797 1 91.81 59 PHE B CA 1
ATOM 1440 C C . PHE B 1 59 ? 13.266 -13.555 -9.5 1 91.81 59 PHE B C 1
ATOM 1442 O O . PHE B 1 59 ? 13.688 -12.688 -8.734 1 91.81 59 PHE B O 1
ATOM 1449 N N . ALA B 1 60 ? 14.047 -14.359 -10.117 1 93.62 60 ALA B N 1
ATOM 1450 C CA . ALA B 1 60 ? 15.469 -14.445 -9.82 1 93.62 60 ALA B CA 1
ATOM 1451 C C . ALA B 1 60 ? 16.25 -13.359 -10.57 1 93.62 60 ALA B C 1
ATOM 1453 O O . ALA B 1 60 ? 17.422 -13.133 -10.289 1 93.62 60 ALA B O 1
ATOM 1454 N N . GLN B 1 61 ? 15.648 -12.695 -11.453 1 96.62 61 GLN B N 1
ATOM 1455 C CA . GLN B 1 61 ? 16.328 -11.625 -12.18 1 96.62 61 GLN B CA 1
ATOM 1456 C C . GLN B 1 61 ? 16.688 -10.469 -11.25 1 96.62 61 GLN B C 1
ATOM 1458 O O . GLN B 1 61 ? 15.883 -10.07 -10.406 1 96.62 61 GLN B O 1
ATOM 1463 N N . PRO B 1 62 ? 17.922 -9.914 -11.359 1 96.75 62 PRO B N 1
ATOM 1464 C CA . PRO B 1 62 ? 18.359 -8.828 -10.484 1 96.75 62 PRO B CA 1
ATOM 1465 C C . PRO B 1 62 ? 17.422 -7.621 -10.531 1 96.75 62 PRO B C 1
ATOM 1467 O O . PRO B 1 62 ? 17.188 -6.984 -9.5 1 96.75 62 PRO B O 1
ATOM 1470 N N . PHE B 1 63 ? 16.984 -7.297 -11.672 1 98.12 63 PHE B N 1
ATOM 1471 C CA . PHE B 1 63 ? 16.062 -6.164 -11.789 1 98.12 63 PHE B CA 1
ATOM 1472 C C . PHE B 1 63 ? 14.789 -6.418 -10.984 1 98.12 63 PHE B C 1
ATOM 1474 O O . PHE B 1 63 ? 14.352 -5.555 -10.227 1 98.12 63 PHE B O 1
ATOM 1481 N N . THR B 1 64 ? 14.234 -7.617 -11.148 1 97.75 64 THR B N 1
ATOM 1482 C CA . THR B 1 64 ? 12.992 -7.973 -10.461 1 97.75 64 THR B CA 1
ATOM 1483 C C . THR B 1 64 ? 13.188 -7.949 -8.945 1 97.75 64 THR B C 1
ATOM 1485 O O . THR B 1 64 ? 12.406 -7.332 -8.227 1 97.75 64 THR B O 1
ATOM 1488 N N . THR B 1 65 ? 14.211 -8.562 -8.477 1 97.06 65 THR B N 1
ATOM 1489 C CA . THR B 1 65 ? 14.477 -8.641 -7.047 1 97.06 65 THR B CA 1
ATOM 1490 C C . THR B 1 65 ? 14.703 -7.246 -6.469 1 97.06 65 THR B C 1
ATOM 1492 O O . THR B 1 65 ? 14.203 -6.922 -5.391 1 97.06 65 THR B O 1
ATOM 1495 N N . THR B 1 66 ? 15.414 -6.441 -7.207 1 98.25 66 THR B N 1
ATOM 1496 C CA . THR B 1 66 ? 15.672 -5.078 -6.762 1 98.25 66 THR B CA 1
ATOM 1497 C C . THR B 1 66 ? 14.375 -4.281 -6.656 1 98.25 66 THR B C 1
ATOM 1499 O O . THR B 1 66 ? 14.141 -3.598 -5.656 1 98.25 66 THR B O 1
ATOM 1502 N N . MET B 1 67 ? 13.594 -4.387 -7.668 1 98.5 67 MET B N 1
ATOM 1503 C CA . MET B 1 67 ? 12.328 -3.66 -7.676 1 98.5 67 MET B CA 1
ATOM 1504 C C . MET B 1 67 ? 11.43 -4.121 -6.531 1 98.5 67 MET B C 1
ATOM 1506 O O . MET B 1 67 ? 10.766 -3.303 -5.887 1 98.5 67 MET B O 1
ATOM 1510 N N . LEU B 1 68 ? 11.406 -5.375 -6.254 1 97.69 68 LEU B N 1
ATOM 1511 C CA . LEU B 1 68 ? 10.594 -5.91 -5.168 1 97.69 68 LEU B CA 1
ATOM 1512 C C . LEU B 1 68 ? 11.125 -5.453 -3.814 1 97.69 68 LEU B C 1
ATOM 1514 O O . LEU B 1 68 ? 10.344 -5.105 -2.924 1 97.69 68 LEU B O 1
ATOM 1518 N N . VAL B 1 69 ? 12.391 -5.438 -3.656 1 98.06 69 VAL B N 1
ATOM 1519 C CA . VAL B 1 69 ? 12.992 -4.973 -2.414 1 98.06 69 VAL B CA 1
ATOM 1520 C C . VAL B 1 69 ? 12.695 -3.488 -2.219 1 98.06 69 VAL B C 1
ATOM 1522 O O . VAL B 1 69 ? 12.352 -3.059 -1.114 1 98.06 69 VAL B O 1
ATOM 1525 N N . LEU B 1 70 ? 12.812 -2.73 -3.279 1 98.69 70 LEU B N 1
ATOM 1526 C CA . LEU B 1 70 ? 12.492 -1.309 -3.207 1 98.69 70 LEU B CA 1
ATOM 1527 C C . LEU B 1 70 ? 11.031 -1.102 -2.828 1 98.69 70 LEU B C 1
ATOM 1529 O O . LEU B 1 70 ? 10.703 -0.204 -2.047 1 98.69 70 LEU B O 1
ATOM 1533 N N . PHE B 1 71 ? 10.188 -1.873 -3.389 1 98.62 71 PHE B N 1
ATOM 1534 C CA . PHE B 1 71 ? 8.766 -1.791 -3.084 1 98.62 71 PHE B CA 1
ATOM 1535 C C . PHE B 1 71 ? 8.516 -2.049 -1.603 1 98.62 71 PHE B C 1
ATOM 1537 O O . PHE B 1 71 ? 7.816 -1.275 -0.942 1 98.62 71 PHE B O 1
ATOM 1544 N N . VAL B 1 72 ? 9.086 -3.059 -1.082 1 97.56 72 VAL B N 1
ATOM 1545 C CA . VAL B 1 72 ? 8.891 -3.445 0.311 1 97.56 72 VAL B CA 1
ATOM 1546 C C . VAL B 1 72 ? 9.484 -2.383 1.232 1 97.56 72 VAL B C 1
ATOM 1548 O O . VAL B 1 72 ? 8.828 -1.939 2.18 1 97.56 72 VAL B O 1
ATOM 1551 N N . PHE B 1 73 ? 10.688 -1.982 0.948 1 98.06 73 PHE B N 1
ATOM 1552 C CA . PHE B 1 73 ? 11.367 -0.977 1.76 1 98.06 73 PHE B CA 1
ATOM 1553 C C . PHE B 1 73 ? 10.562 0.317 1.798 1 98.06 73 PHE B C 1
ATOM 1555 O O . PHE B 1 73 ? 10.312 0.867 2.873 1 98.06 73 PHE B O 1
ATOM 1562 N N . THR B 1 74 ? 10.102 0.784 0.673 1 98.5 74 THR B N 1
ATOM 1563 C CA . THR B 1 74 ? 9.352 2.029 0.572 1 98.5 74 THR B CA 1
ATOM 1564 C C . THR B 1 74 ? 7.996 1.901 1.265 1 98.5 74 THR B C 1
ATOM 1566 O O . THR B 1 74 ? 7.527 2.85 1.896 1 98.5 74 THR B O 1
ATOM 1569 N N . THR B 1 75 ? 7.391 0.749 1.117 1 98.06 75 THR B N 1
ATOM 1570 C CA . THR B 1 75 ? 6.105 0.513 1.769 1 98.06 75 THR B CA 1
ATOM 1571 C C . THR B 1 75 ? 6.238 0.638 3.283 1 98.06 75 THR B C 1
ATOM 1573 O O . THR B 1 75 ? 5.441 1.327 3.926 1 98.06 75 THR B O 1
ATOM 1576 N N . PHE B 1 76 ? 7.289 0.073 3.867 1 98.06 76 PHE B N 1
ATOM 1577 C CA . PHE B 1 76 ? 7.453 0.105 5.316 1 98.06 76 PHE B CA 1
ATOM 1578 C C . PHE B 1 76 ? 7.871 1.493 5.781 1 98.06 76 PHE B C 1
ATOM 1580 O O . PHE B 1 76 ? 7.496 1.927 6.875 1 98.06 76 PHE B O 1
ATOM 1587 N N . LEU B 1 77 ? 8.648 2.154 4.949 1 97.56 77 LEU B N 1
ATOM 1588 C CA . LEU B 1 77 ? 8.961 3.541 5.277 1 97.56 77 LEU B CA 1
ATOM 1589 C C . LEU B 1 77 ? 7.707 4.402 5.258 1 97.56 77 LEU B C 1
ATOM 1591 O O . LEU B 1 77 ? 7.5 5.227 6.152 1 97.56 77 LEU B O 1
ATOM 1595 N N . HIS B 1 78 ? 6.898 4.27 4.254 1 97.75 78 HIS B N 1
ATOM 1596 C CA . HIS B 1 78 ? 5.625 4.98 4.156 1 97.75 78 HIS B CA 1
ATOM 1597 C C . HIS B 1 78 ? 4.738 4.691 5.363 1 97.75 78 HIS B C 1
ATOM 1599 O O . HIS B 1 78 ? 4.176 5.609 5.957 1 97.75 78 HIS B O 1
ATOM 1605 N N . ALA B 1 79 ? 4.613 3.418 5.738 1 97.5 79 ALA B N 1
ATOM 1606 C CA . ALA B 1 79 ? 3.814 3.016 6.891 1 97.5 79 ALA B CA 1
ATOM 1607 C C . ALA B 1 79 ? 4.352 3.639 8.18 1 97.5 79 ALA B C 1
ATOM 1609 O O . ALA B 1 79 ? 3.58 4.09 9.023 1 97.5 79 ALA B O 1
ATOM 1610 N N . SER B 1 80 ? 5.641 3.623 8.297 1 97.06 80 SER B N 1
ATOM 1611 C CA . SER B 1 80 ? 6.27 4.191 9.484 1 97.06 80 SER B CA 1
ATOM 1612 C C . SER B 1 80 ? 5.891 5.656 9.664 1 97.06 80 SER B C 1
ATOM 1614 O O . SER B 1 80 ? 5.562 6.086 10.773 1 97.06 80 SER B O 1
ATOM 1616 N N . GLN B 1 81 ? 5.93 6.324 8.602 1 96.31 81 GLN B N 1
ATOM 1617 C CA . GLN B 1 81 ? 5.602 7.742 8.664 1 96.31 81 GLN B CA 1
ATOM 1618 C C . GLN B 1 81 ? 4.129 7.953 9.016 1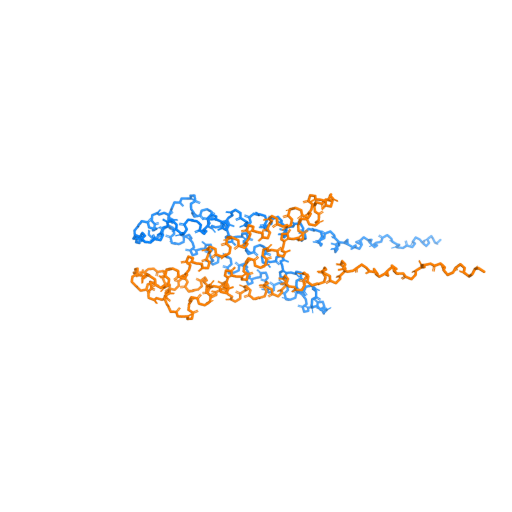 96.31 81 GLN B C 1
ATOM 1620 O O . GLN B 1 81 ? 3.797 8.789 9.852 1 96.31 81 GLN B O 1
ATOM 1625 N N . GLY B 1 82 ? 3.297 7.223 8.414 1 94.75 82 GLY B N 1
ATOM 1626 C CA . GLY B 1 82 ? 1.882 7.336 8.727 1 94.75 82 GLY B CA 1
ATOM 1627 C C . GLY B 1 82 ? 1.551 6.926 10.148 1 94.75 82 GLY B C 1
ATOM 1628 O O . GLY B 1 82 ? 0.766 7.594 10.828 1 94.75 82 GLY B O 1
ATOM 1629 N N . LEU B 1 83 ? 2.111 5.93 10.633 1 96.19 83 LEU B N 1
ATOM 1630 C CA . LEU B 1 83 ? 1.858 5.441 11.984 1 96.19 83 LEU B CA 1
ATOM 1631 C C . LEU B 1 83 ? 2.42 6.406 13.023 1 96.19 83 LEU B C 1
ATOM 1633 O O . LEU B 1 83 ? 1.849 6.559 14.102 1 96.19 83 LEU B O 1
ATOM 1637 N N . THR B 1 84 ? 3.551 6.969 12.648 1 96.06 84 THR B N 1
ATOM 1638 C CA . THR B 1 84 ? 4.109 7.98 13.539 1 96.06 84 THR B CA 1
ATOM 1639 C C . THR B 1 84 ? 3.102 9.102 13.781 1 96.06 84 THR B C 1
ATOM 1641 O O . THR B 1 84 ? 2.857 9.484 14.93 1 96.06 84 THR B O 1
ATOM 1644 N N . VAL B 1 85 ? 2.463 9.57 12.727 1 92.88 85 VAL B N 1
ATOM 1645 C CA . VAL B 1 85 ? 1.497 10.656 12.844 1 92.88 85 VAL B CA 1
ATOM 1646 C C . VAL B 1 85 ? 0.289 10.188 13.656 1 92.88 85 VAL B C 1
ATOM 1648 O O . VAL B 1 85 ? -0.221 10.922 14.5 1 92.88 85 VAL B O 1
ATOM 1651 N N . ILE B 1 86 ? -0.12 8.992 13.477 1 92.88 86 ILE B N 1
ATOM 1652 C CA . ILE B 1 86 ? -1.261 8.445 14.203 1 92.88 86 ILE B CA 1
ATOM 1653 C C . ILE B 1 86 ? -0.93 8.352 15.695 1 92.88 86 ILE B C 1
ATOM 1655 O O . ILE B 1 86 ? -1.725 8.773 16.531 1 92.88 86 ILE B O 1
ATOM 1659 N N . ILE B 1 87 ? 0.156 7.863 16 1 95.19 87 ILE B N 1
ATOM 1660 C CA . ILE B 1 87 ? 0.567 7.707 17.406 1 95.19 87 ILE B CA 1
ATOM 1661 C C . ILE B 1 87 ? 0.698 9.078 18.062 1 95.19 87 ILE B C 1
ATOM 1663 O O . ILE B 1 87 ? 0.215 9.289 19.172 1 95.19 87 ILE B O 1
ATOM 1667 N N . GLU B 1 88 ? 1.306 10.055 17.406 1 93.5 88 GLU B N 1
ATOM 1668 C CA . GLU B 1 88 ? 1.489 11.406 17.938 1 93.5 88 GLU B CA 1
ATOM 1669 C C . GLU B 1 88 ? 0.149 12.102 18.141 1 93.5 88 GLU B C 1
ATOM 1671 O O . GLU B 1 88 ? -0.026 12.852 19.109 1 93.5 88 GLU B O 1
ATOM 1676 N N . ASP B 1 89 ? -0.771 11.758 17.344 1 90.44 89 ASP B N 1
ATOM 1677 C CA . ASP B 1 89 ? -2.066 12.43 17.391 1 90.44 89 ASP B CA 1
ATOM 1678 C C . ASP B 1 89 ? -2.936 11.859 18.516 1 90.44 89 ASP B C 1
ATOM 1680 O O . ASP B 1 89 ? -3.752 12.57 19.094 1 90.44 89 ASP B O 1
ATOM 1684 N N . TYR B 1 90 ? -2.705 10.617 18.844 1 91.88 90 TYR B N 1
ATOM 1685 C CA . TYR B 1 90 ? -3.688 9.977 19.703 1 91.88 90 TYR B CA 1
ATOM 1686 C C . TYR B 1 90 ? -3.066 9.594 21.047 1 91.88 90 TYR B C 1
ATOM 1688 O O . TYR B 1 90 ? -3.779 9.273 22 1 91.88 90 TYR B O 1
ATOM 1696 N N . MET B 1 91 ? -1.831 9.57 21.156 1 93.75 91 MET B N 1
ATOM 1697 C CA . MET B 1 91 ? -1.161 9.266 22.422 1 93.75 91 MET B CA 1
ATOM 1698 C C . MET B 1 91 ? -0.583 10.531 23.047 1 93.75 91 MET B C 1
ATOM 1700 O O . MET B 1 91 ? 0.43 11.055 22.562 1 93.75 91 MET B O 1
ATOM 1704 N N . HIS B 1 92 ? -1.112 10.883 24.281 1 92.94 92 HIS B N 1
ATOM 1705 C CA . HIS B 1 92 ? -0.788 12.195 24.812 1 92.94 92 HIS B CA 1
ATOM 1706 C C . HIS B 1 92 ? 0.144 12.086 26.016 1 92.94 92 HIS B C 1
ATOM 1708 O O . HIS B 1 92 ? 0.78 13.062 26.422 1 92.94 92 HIS B O 1
ATOM 1714 N N . HIS B 1 93 ? 0.177 10.945 26.562 1 95.19 93 HIS B N 1
ATOM 1715 C CA . HIS B 1 93 ? 1.174 10.727 27.594 1 95.19 93 HIS B CA 1
ATOM 1716 C C . HIS B 1 93 ? 2.553 10.469 27 1 95.19 93 HIS B C 1
ATOM 1718 O O . HIS B 1 93 ? 2.721 9.562 26.188 1 95.19 93 HIS B O 1
ATOM 1724 N N . GLU B 1 94 ? 3.533 11.266 27.438 1 92.94 94 GLU B N 1
ATOM 1725 C CA . GLU B 1 94 ? 4.844 11.281 26.797 1 92.94 94 GLU B CA 1
ATOM 1726 C C . GLU B 1 94 ? 5.512 9.906 26.875 1 92.94 94 GLU B C 1
ATOM 1728 O O . GLU B 1 94 ? 6.117 9.445 25.906 1 92.94 94 GLU B O 1
ATOM 1733 N N . GLY B 1 95 ? 5.516 9.336 27.969 1 93.62 95 GLY B N 1
ATOM 1734 C CA . GLY B 1 95 ? 6.117 8.016 28.125 1 93.62 95 GLY B CA 1
ATOM 1735 C C . GLY B 1 95 ? 5.477 6.965 27.234 1 93.62 95 GLY B C 1
ATOM 1736 O O . GLY B 1 95 ? 6.18 6.176 26.594 1 93.62 95 GLY B O 1
ATOM 1737 N N . TYR B 1 96 ? 4.164 6.883 27.219 1 96 96 TYR B N 1
ATOM 1738 C CA . TYR B 1 96 ? 3.441 5.934 26.375 1 96 96 TYR B CA 1
ATOM 1739 C C . TYR B 1 96 ? 3.689 6.215 24.891 1 96 96 TYR B C 1
ATOM 1741 O O . TYR B 1 96 ? 3.846 5.289 24.094 1 96 96 TYR B O 1
ATOM 1749 N N . LYS B 1 97 ? 3.723 7.492 24.547 1 97.06 97 LYS B N 1
ATOM 1750 C CA . LYS B 1 97 ? 4 7.879 23.172 1 97.06 97 LYS B CA 1
ATOM 1751 C C . LYS B 1 97 ? 5.379 7.395 22.734 1 97.06 97 LYS B C 1
ATOM 1753 O O . LYS B 1 97 ? 5.52 6.785 21.672 1 97.06 97 LYS B O 1
ATOM 1758 N N . PHE B 1 98 ? 6.328 7.664 23.578 1 96.75 98 PHE B N 1
ATOM 1759 C CA . PHE B 1 98 ? 7.695 7.258 23.266 1 96.75 98 PHE B CA 1
ATOM 1760 C C . PHE B 1 98 ? 7.785 5.742 23.109 1 96.75 98 PHE B C 1
ATOM 1762 O O . PHE B 1 98 ? 8.367 5.246 22.141 1 96.75 98 PHE B O 1
ATOM 1769 N N . THR B 1 99 ? 7.242 5.016 23.953 1 97.5 99 THR B N 1
ATOM 1770 C CA . THR B 1 99 ? 7.281 3.559 23.922 1 97.5 99 THR B CA 1
ATOM 1771 C C . THR B 1 99 ? 6.543 3.027 22.688 1 97.5 99 THR B C 1
ATOM 1773 O O . THR B 1 99 ? 7.008 2.088 22.047 1 97.5 99 THR B O 1
ATOM 1776 N N . ALA B 1 100 ? 5.434 3.615 22.375 1 98 100 ALA B N 1
ATOM 1777 C CA . ALA B 1 100 ? 4.656 3.199 21.203 1 98 100 ALA B CA 1
ATOM 1778 C C . ALA B 1 100 ? 5.43 3.451 19.922 1 98 100 ALA B C 1
ATOM 1780 O O . ALA B 1 100 ? 5.414 2.623 19 1 98 100 ALA B O 1
ATOM 1781 N N . LEU B 1 101 ? 6.145 4.555 19.828 1 97.88 101 LEU B N 1
ATOM 1782 C CA . LEU B 1 101 ? 6.926 4.895 18.656 1 97.88 101 LEU B CA 1
ATOM 1783 C C . LEU B 1 101 ? 8.078 3.912 18.453 1 97.88 101 LEU B C 1
ATOM 1785 O O . LEU B 1 101 ? 8.297 3.42 17.344 1 97.88 101 LEU B O 1
ATOM 1789 N N . ILE B 1 102 ? 8.758 3.621 19.5 1 98.25 102 ILE B N 1
ATOM 1790 C CA . ILE B 1 102 ? 9.883 2.695 19.406 1 98.25 102 ILE B CA 1
ATOM 1791 C C . ILE B 1 102 ? 9.383 1.298 19.062 1 98.25 102 ILE B C 1
ATOM 1793 O O . ILE B 1 102 ? 9.953 0.62 18.203 1 98.25 102 ILE B O 1
ATOM 1797 N N . GLY B 1 103 ? 8.344 0.855 19.734 1 98.38 103 GLY B N 1
ATOM 1798 C CA . GLY B 1 103 ? 7.762 -0.444 19.438 1 98.38 103 GLY B CA 1
ATOM 1799 C C . GLY B 1 103 ? 7.309 -0.579 18 1 98.38 103 GLY B C 1
ATOM 1800 O O . GLY B 1 103 ? 7.566 -1.6 17.359 1 98.38 103 GLY B O 1
ATOM 1801 N N . MET B 1 104 ? 6.648 0.418 17.516 1 98.12 104 MET B N 1
ATOM 1802 C CA . MET B 1 104 ? 6.184 0.426 16.125 1 98.12 104 MET B CA 1
ATOM 1803 C C . MET B 1 104 ? 7.355 0.347 15.164 1 98.12 104 MET B C 1
ATOM 1805 O O . MET B 1 104 ? 7.324 -0.427 14.203 1 98.12 104 MET B O 1
ATOM 1809 N N . LYS B 1 105 ? 8.43 1.087 15.359 1 98.25 105 LYS B N 1
ATOM 1810 C CA . LYS B 1 105 ? 9.586 1.086 14.469 1 98.25 105 LYS B CA 1
ATOM 1811 C C . LYS B 1 105 ? 10.289 -0.268 14.492 1 98.25 105 LYS B C 1
ATOM 1813 O O . LYS B 1 105 ? 10.734 -0.759 13.445 1 98.25 105 LYS B O 1
ATOM 1818 N N . LEU B 1 106 ? 10.383 -0.84 15.688 1 98.56 106 LEU B N 1
ATOM 1819 C CA . LEU B 1 106 ? 11.023 -2.146 15.805 1 98.56 106 LEU B CA 1
ATOM 1820 C C . LEU B 1 106 ? 10.227 -3.211 15.062 1 98.56 106 LEU B C 1
ATOM 1822 O O . LEU B 1 106 ? 10.797 -4.055 14.367 1 98.56 106 LEU B O 1
ATOM 1826 N N . VAL B 1 107 ? 8.898 -3.184 15.25 1 98.06 107 VAL B N 1
ATOM 1827 C CA . VAL B 1 107 ? 8.039 -4.148 14.578 1 98.06 107 VAL B CA 1
ATOM 1828 C C . VAL B 1 107 ? 8.172 -3.988 13.062 1 98.06 107 VAL B C 1
ATOM 1830 O O . VAL B 1 107 ? 8.328 -4.977 12.344 1 98.06 107 VAL B O 1
ATOM 1833 N N . LEU B 1 108 ? 8.211 -2.789 12.594 1 97.94 108 LEU B N 1
ATOM 1834 C CA . LEU B 1 108 ? 8.273 -2.545 11.156 1 97.94 108 LEU B CA 1
ATOM 1835 C C . LEU B 1 108 ? 9.641 -2.943 10.594 1 97.94 108 LEU B C 1
ATOM 1837 O O . LEU B 1 108 ? 9.734 -3.484 9.492 1 97.94 108 LEU B O 1
ATOM 1841 N N . VAL B 1 109 ? 10.688 -2.684 11.32 1 98.12 109 VAL B N 1
ATOM 1842 C CA . VAL B 1 109 ? 12.016 -3.09 10.891 1 98.12 109 VAL B CA 1
ATOM 1843 C C . VAL B 1 109 ? 12.102 -4.613 10.836 1 98.12 109 VAL B C 1
ATOM 1845 O O . VAL B 1 109 ? 12.664 -5.176 9.891 1 98.12 109 VAL B O 1
ATOM 1848 N N . LEU B 1 110 ? 11.523 -5.25 11.797 1 98 110 LEU B N 1
ATOM 1849 C CA . LEU B 1 110 ? 11.531 -6.707 11.828 1 98 110 LEU B CA 1
ATOM 1850 C C . LEU B 1 110 ? 10.758 -7.277 10.641 1 98 110 LEU B C 1
ATOM 1852 O O . LEU B 1 110 ? 11.25 -8.172 9.945 1 98 110 LEU B O 1
ATOM 1856 N N . LEU B 1 111 ? 9.594 -6.742 10.477 1 96.56 111 LEU B N 1
ATOM 1857 C CA . LEU B 1 111 ? 8.766 -7.227 9.375 1 96.56 111 LEU B CA 1
ATOM 1858 C C . LEU B 1 111 ? 9.398 -6.891 8.031 1 96.56 111 LEU B C 1
ATOM 1860 O O . LEU B 1 111 ? 9.398 -7.715 7.117 1 96.56 111 LEU B O 1
ATOM 1864 N N . GLY B 1 112 ? 9.898 -5.668 7.898 1 96.88 112 GLY B N 1
ATOM 1865 C CA . GLY B 1 112 ? 10.562 -5.262 6.672 1 96.88 112 GLY B CA 1
ATOM 1866 C C . GLY B 1 112 ? 11.797 -6.098 6.355 1 96.88 112 GLY B C 1
ATOM 1867 O O . GLY B 1 112 ? 11.969 -6.551 5.223 1 96.88 112 GLY B O 1
ATOM 1868 N N . THR B 1 113 ? 12.617 -6.305 7.336 1 97.56 113 THR B N 1
ATOM 1869 C CA . THR B 1 113 ? 13.812 -7.109 7.152 1 97.56 113 THR B CA 1
ATOM 1870 C C . THR B 1 113 ? 13.453 -8.547 6.797 1 97.56 113 THR B C 1
ATOM 1872 O O . THR B 1 113 ? 14.055 -9.141 5.895 1 97.56 113 THR B O 1
ATOM 1875 N N . SER B 1 114 ? 12.5 -9.102 7.488 1 95.25 114 SER B N 1
ATOM 1876 C CA . SER B 1 114 ? 12.062 -10.461 7.184 1 95.25 114 SER B CA 1
ATOM 1877 C C . SER B 1 114 ? 11.547 -10.578 5.754 1 95.25 114 SER B C 1
ATOM 1879 O O . SER B 1 114 ? 11.82 -11.562 5.066 1 95.25 114 SER B O 1
ATOM 1881 N N . SER B 1 115 ? 10.859 -9.562 5.297 1 95.25 115 SER B N 1
ATOM 1882 C CA . SER B 1 115 ? 10.328 -9.555 3.936 1 95.25 115 SER B CA 1
ATOM 1883 C C . SER B 1 115 ? 11.453 -9.508 2.908 1 95.25 115 SER B C 1
ATOM 1885 O O . SER B 1 115 ? 11.43 -10.25 1.923 1 95.25 115 SER B O 1
ATOM 1887 N N . VAL B 1 116 ? 12.398 -8.703 3.164 1 96.12 116 VAL B N 1
ATOM 1888 C CA . VAL B 1 116 ? 13.531 -8.57 2.258 1 96.12 116 VAL B CA 1
ATOM 1889 C C . VAL B 1 116 ? 14.312 -9.883 2.211 1 96.12 116 VAL B C 1
ATOM 1891 O O . VAL B 1 116 ? 14.672 -10.359 1.133 1 96.12 116 VAL B O 1
ATOM 1894 N N . LEU B 1 117 ? 14.477 -10.547 3.336 1 94.75 117 LEU B N 1
ATOM 1895 C CA . LEU B 1 117 ? 15.195 -11.82 3.393 1 94.75 117 LEU B CA 1
ATOM 1896 C C . LEU B 1 117 ? 14.422 -12.906 2.662 1 94.75 117 LEU B C 1
ATOM 1898 O O . LEU B 1 117 ? 15.016 -13.758 1.998 1 94.75 117 LEU B O 1
ATOM 1902 N N . SER B 1 118 ? 13.125 -12.844 2.857 1 91.88 118 SER B N 1
ATOM 1903 C CA . SER B 1 118 ? 12.305 -13.828 2.154 1 91.88 118 SER B CA 1
ATOM 1904 C C . SER B 1 118 ? 12.422 -13.664 0.643 1 91.88 118 SER B C 1
ATOM 1906 O O . SER B 1 118 ? 12.523 -14.656 -0.084 1 91.88 118 SER B O 1
ATOM 1908 N N . ILE B 1 119 ? 12.43 -12.422 0.155 1 92.69 119 ILE B N 1
ATOM 1909 C CA . ILE B 1 119 ? 12.578 -12.133 -1.268 1 92.69 119 ILE B CA 1
ATOM 1910 C C . ILE B 1 119 ? 13.938 -12.648 -1.751 1 92.69 119 ILE B C 1
ATOM 1912 O O . ILE B 1 119 ? 14.023 -13.336 -2.771 1 92.69 119 ILE B O 1
ATOM 1916 N N . LEU B 1 120 ? 14.945 -12.422 -0.995 1 93.75 120 LEU B N 1
ATOM 1917 C CA . LEU B 1 120 ? 16.297 -12.805 -1.384 1 93.75 120 LEU B CA 1
ATOM 1918 C C . LEU B 1 120 ? 16.469 -14.32 -1.335 1 93.75 120 LEU B C 1
ATOM 1920 O O . LEU B 1 120 ? 17.156 -14.898 -2.184 1 93.75 120 LEU B O 1
ATOM 1924 N N . ARG B 1 121 ? 15.828 -14.891 -0.359 1 91.19 121 ARG B N 1
ATOM 1925 C CA . ARG B 1 121 ? 15.891 -16.344 -0.268 1 91.19 121 ARG B CA 1
ATOM 1926 C C . ARG B 1 121 ? 15.281 -17 -1.501 1 91.19 121 ARG B C 1
ATOM 1928 O O . ARG B 1 121 ? 15.859 -17.922 -2.08 1 91.19 121 ARG B O 1
ATOM 1935 N N . VAL B 1 122 ? 14.164 -16.531 -1.921 1 85.25 122 VAL B N 1
ATOM 1936 C CA . VAL B 1 122 ? 13.484 -17.078 -3.088 1 85.25 122 VAL B CA 1
ATOM 1937 C C . VAL B 1 122 ? 14.297 -16.781 -4.348 1 85.25 122 VAL B C 1
ATOM 1939 O O . VAL B 1 122 ? 14.438 -17.641 -5.219 1 85.25 122 VAL B O 1
ATOM 1942 N N . ALA B 1 123 ? 14.844 -15.648 -4.434 1 88.81 123 ALA B N 1
ATOM 1943 C CA . ALA B 1 123 ? 15.602 -15.219 -5.613 1 88.81 123 ALA B CA 1
ATOM 1944 C C . ALA B 1 123 ? 16.875 -16.047 -5.777 1 88.81 123 ALA B C 1
ATOM 1946 O O . ALA B 1 123 ? 17.281 -16.344 -6.902 1 88.81 123 ALA B O 1
ATOM 1947 N N . PHE B 1 124 ? 17.438 -16.422 -4.703 1 87.94 124 PHE B N 1
ATOM 1948 C CA . PHE B 1 124 ? 18.75 -17.031 -4.805 1 87.94 124 PHE B CA 1
ATOM 1949 C C . PHE B 1 124 ? 18.672 -18.547 -4.625 1 87.94 124 PHE B C 1
ATOM 1951 O O . PHE B 1 124 ? 19.609 -19.266 -4.965 1 87.94 124 PHE B O 1
ATOM 1958 N N . THR B 1 125 ? 17.625 -19.062 -4.012 1 79.44 125 THR B N 1
ATOM 1959 C CA . THR B 1 125 ? 17.562 -20.5 -3.764 1 79.44 125 THR B CA 1
ATOM 1960 C C . THR B 1 125 ? 16.438 -21.141 -4.59 1 79.44 125 THR B C 1
ATOM 1962 O O . THR B 1 125 ? 16.312 -22.359 -4.621 1 79.44 125 THR B O 1
ATOM 1965 N N . GLY B 1 126 ? 15.516 -20.375 -5.219 1 64.94 126 GLY B N 1
ATOM 1966 C CA . GLY B 1 126 ? 14.422 -20.969 -5.961 1 64.94 126 GLY B CA 1
ATOM 1967 C C . GLY B 1 126 ? 14.82 -21.406 -7.359 1 64.94 126 GLY B C 1
ATOM 1968 O O . GLY B 1 126 ? 15.898 -21.047 -7.844 1 64.94 126 GLY B O 1
#

Radius of gyration: 23.72 Å; Cα contacts (8 Å, |Δi|>4): 130; chains: 2; bounding box: 58×78×57 Å

InterPro domains:
  IPR000701 Succinate dehydrogenase/fumarate reductase type B, transmembrane subunit [PF01127] (5-111)
  IPR014312 Succinate dehydrogenase, hydrophobic membrane anchor [TIGR02968] (18-119)
  IPR034804 Fumarate reductase/succinate dehydrogenase, transmembrane subu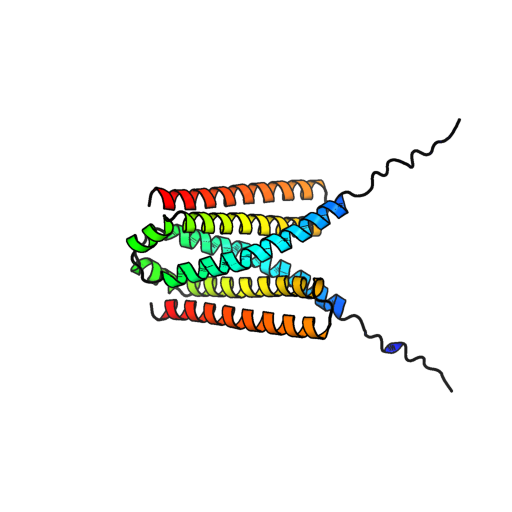nit [G3DSA:1.20.1300.10] (11-121)
  IPR034804 Fumarate reductase/succinate dehydrogenase, transmembrane subunit [SSF81343] (12-121)

Solvent-accessible surface area (backbone atoms only — not comparable to full-atom values): 13952 Å² total; per-residue (Å²): 136,81,79,74,70,74,70,70,70,70,78,60,80,59,65,58,59,52,48,52,50,45,53,53,49,36,53,52,31,50,58,55,43,50,62,45,48,51,50,52,53,51,52,52,59,71,47,63,88,56,52,68,70,59,50,45,55,51,46,41,33,69,68,47,43,49,53,51,43,49,43,50,54,40,50,48,51,33,48,49,43,52,49,49,54,50,44,63,72,71,39,84,49,64,68,61,33,53,52,50,52,51,51,52,51,51,53,45,50,50,53,45,50,50,49,46,49,50,52,50,48,48,34,72,70,96,134,83,77,72,69,83,66,66,78,64,78,68,78,63,62,59,59,54,48,51,50,46,53,51,49,36,52,51,32,50,60,56,43,51,62,45,49,52,50,52,54,51,52,53,61,72,47,64,87,56,53,70,69,58,50,46,54,52,45,40,32,67,67,48,43,48,52,51,44,49,43,50,55,39,50,48,52,33,49,50,43,53,48,50,53,50,45,64,73,70,39,83,51,66,69,61,33,52,51,50,53,52,49,52,52,52,52,46,50,51,52,46,51,52,49,47,49,51,52,49,46,48,36,72,70,97